Protein AF-A0A7K0PXN7-F1 (afdb_monomer)

Secondary structure (DSSP, 8-stat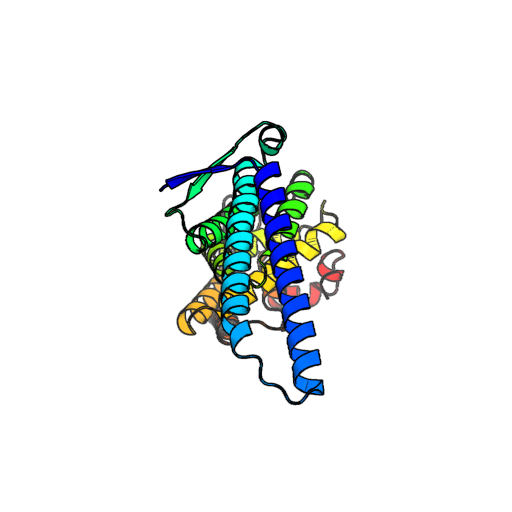e):
-EEEEE-HHHHHHHHHHHHHHHHHHHHHHHHHHHHHHHHT---GGGHHHHHHHHHHHHHHHHHHHHHHHHHHHHTTSTTGGGSS-EEEEESSSSHHHHHHHHHHHHHHHHTT--SSGGGHHHHHHHHHHHHHHTT-HHHHHHHHHHHHHHHHHHHHHHHH-TTT--HHHHHHHHHHHHHHHHHHHHHS-HHHHHHHHHHHHHHHH-TT---SSS--THHHHHHHHHHT-SSS--HHHHHHHHHHHHHHHHHT-SPTTHHHHHHHGGGSTTTTT--

Foldseek 3Di:
DDKDKDLLVVLLVLLVVLLVVLVVLVVVLVVVVVVCVVVVHDDPVCVVSVVVSVVSNLSSQLSVLVSLLQCLVCVVPVCPNVPHIGIDDFPDSDSLRSLLSSLLSLLVLLLVQQLALVCQVVLQSSLVVLVVCLLPQSSLLSNCVNCALLNLLVSLLSLLDPPHDDLVRSVSSLVSSLSSQQNNLVPDDLVVLLQSLLVNLLNLLAADPPVVRPDGNLSSLVSNVLSLPPDRHDPSNNNSVVVNPVVCVVVVSGDVCSVVSNVCCCPDPSSVVRD

pLDDT: mean 82.16, std 16.64, range [32.72, 98.12]

Structure (mmCIF, N/CA/C/O backbone):
data_AF-A0A7K0PXN7-F1
#
_entry.id   AF-A0A7K0PXN7-F1
#
loop_
_atom_site.group_PDB
_atom_site.id
_atom_site.type_symbol
_atom_site.label_atom_id
_atom_site.label_alt_id
_atom_site.label_comp_id
_atom_site.label_asym_id
_atom_site.label_entity_id
_atom_site.label_seq_id
_atom_site.pdbx_PDB_ins_code
_atom_site.Cartn_x
_atom_site.Cartn_y
_atom_site.Cartn_z
_atom_site.occupancy
_atom_site.B_iso_or_equiv
_atom_site.auth_seq_id
_atom_site.auth_comp_id
_atom_site.auth_asym_id
_atom_site.auth_atom_id
_atom_site.pdbx_PDB_model_num
ATOM 1 N N . MET A 1 1 ? -17.044 10.146 -8.072 1.00 85.69 1 MET A N 1
ATOM 2 C CA . MET A 1 1 ? -16.136 11.135 -7.470 1.00 85.69 1 MET A CA 1
ATOM 3 C C . MET A 1 1 ? -16.872 11.894 -6.390 1.00 85.69 1 MET A C 1
ATOM 5 O O . MET A 1 1 ? -17.902 12.508 -6.666 1.00 85.69 1 MET A O 1
ATOM 9 N N . THR A 1 2 ? -16.352 11.798 -5.175 1.00 90.06 2 THR A N 1
ATOM 10 C CA . THR A 1 2 ? -16.809 12.471 -3.964 1.00 90.06 2 THR A CA 1
ATOM 11 C C . THR A 1 2 ? -15.642 13.283 -3.427 1.00 90.06 2 THR A C 1
ATOM 13 O O . THR A 1 2 ? -14.571 12.733 -3.182 1.00 90.06 2 THR A O 1
ATOM 16 N N . LEU A 1 3 ? -15.860 14.584 -3.242 1.00 91.44 3 LEU A N 1
ATOM 17 C CA . LEU A 1 3 ? -14.886 15.467 -2.614 1.00 91.44 3 LEU A CA 1
ATOM 18 C C . LEU A 1 3 ? -14.945 15.284 -1.095 1.00 91.44 3 LEU A C 1
ATOM 20 O O . LEU A 1 3 ? -15.993 15.508 -0.481 1.00 91.44 3 LEU A O 1
ATOM 24 N N . VAL A 1 4 ? -13.824 14.903 -0.495 1.00 89.12 4 VAL A N 1
ATOM 25 C CA . VAL A 1 4 ? -13.666 14.752 0.954 1.00 89.12 4 VAL A CA 1
ATOM 26 C C . VAL A 1 4 ? -12.840 15.918 1.478 1.00 89.12 4 VAL A C 1
ATOM 28 O O . VAL A 1 4 ? -11.865 16.325 0.853 1.00 89.12 4 VAL A O 1
ATOM 31 N N . SER A 1 5 ? -13.235 16.464 2.628 1.00 91.06 5 SER A N 1
ATOM 32 C CA . SER A 1 5 ? -12.499 17.512 3.334 1.00 91.06 5 SER A CA 1
ATOM 33 C C . SER A 1 5 ? -12.121 17.021 4.726 1.00 91.06 5 SER A C 1
ATOM 35 O O . SER A 1 5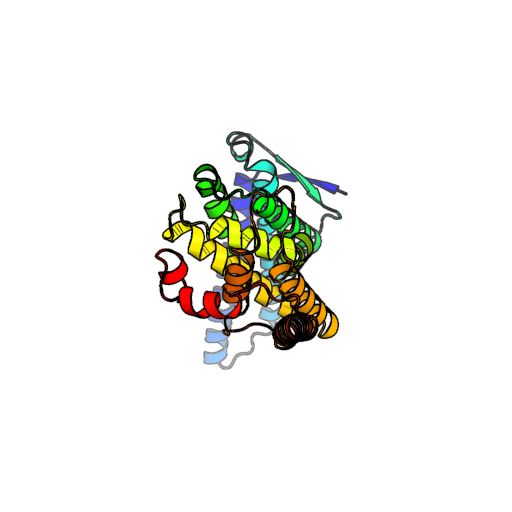 ? -12.984 16.534 5.462 1.00 91.06 5 SER A O 1
ATOM 37 N N . ILE A 1 6 ? -10.840 17.120 5.079 1.00 90.00 6 ILE A N 1
ATOM 38 C CA . ILE A 1 6 ? -10.300 16.574 6.324 1.00 90.00 6 ILE A CA 1
ATOM 39 C C . ILE A 1 6 ? -9.316 17.540 6.981 1.00 90.00 6 ILE A C 1
ATOM 41 O O . ILE A 1 6 ? -8.426 18.085 6.338 1.00 90.00 6 ILE A O 1
ATOM 45 N N . ASP A 1 7 ? -9.460 17.727 8.290 1.00 90.44 7 ASP A N 1
ATOM 46 C CA . ASP A 1 7 ? -8.423 18.322 9.136 1.00 90.44 7 ASP A CA 1
ATOM 47 C C . ASP A 1 7 ? -7.485 17.190 9.577 1.00 90.44 7 ASP A C 1
ATOM 49 O O . ASP A 1 7 ? -7.864 16.344 10.392 1.00 90.44 7 ASP A O 1
ATOM 53 N N . VAL A 1 8 ? -6.293 17.128 8.975 1.00 88.88 8 VAL A N 1
ATOM 54 C CA . VAL A 1 8 ? -5.337 16.024 9.164 1.00 88.88 8 VAL A CA 1
ATOM 55 C C . VAL A 1 8 ? -4.931 15.856 10.638 1.00 88.88 8 VAL A C 1
ATOM 57 O O . VAL A 1 8 ? -5.055 14.736 11.148 1.00 88.88 8 VAL A O 1
ATOM 60 N N . PRO A 1 9 ? -4.509 16.910 11.372 1.00 88.25 9 PRO A N 1
ATOM 61 C CA . PRO A 1 9 ? -4.235 16.804 12.805 1.00 88.25 9 PRO A CA 1
ATOM 62 C C . PRO A 1 9 ? -5.420 16.287 13.631 1.00 88.25 9 PRO A C 1
ATOM 64 O O . PRO A 1 9 ? -5.244 15.383 14.456 1.00 88.25 9 PRO A O 1
ATOM 67 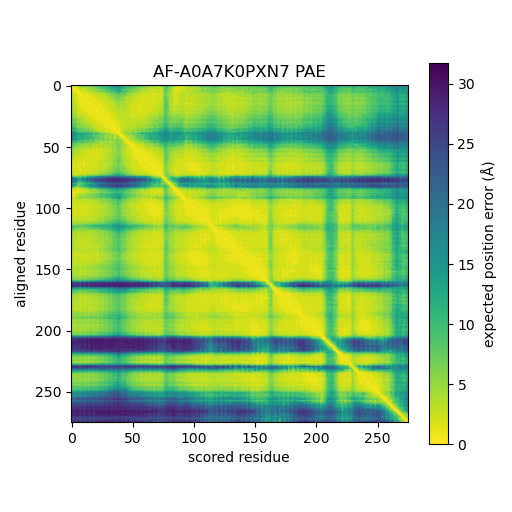N N . ALA A 1 10 ? -6.625 16.823 13.414 1.00 89.25 10 ALA A N 1
ATOM 68 C CA . ALA A 1 10 ? -7.807 16.418 14.174 1.00 89.25 10 ALA A CA 1
ATOM 69 C C . ALA A 1 10 ? -8.214 14.967 13.873 1.00 89.25 10 ALA A C 1
ATOM 71 O O . ALA A 1 10 ? -8.504 14.198 14.794 1.00 89.25 10 ALA A O 1
ATOM 72 N N . ALA A 1 11 ? -8.190 14.572 12.600 1.00 91.19 11 ALA A N 1
ATOM 73 C CA . ALA A 1 11 ? -8.503 13.218 12.162 1.00 91.19 11 ALA A CA 1
ATOM 74 C C . ALA A 1 11 ? -7.496 12.193 12.693 1.00 91.19 11 ALA A C 1
ATOM 76 O O . ALA A 1 11 ? -7.898 11.147 13.204 1.00 91.19 11 ALA A O 1
ATOM 77 N N . ARG A 1 12 ? -6.197 12.512 12.663 1.00 90.12 12 ARG A N 1
ATOM 78 C CA . ARG A 1 12 ? -5.156 11.664 13.256 1.00 90.12 12 ARG A CA 1
ATOM 79 C C . ARG A 1 12 ? -5.388 11.479 14.757 1.00 90.12 12 ARG A C 1
ATOM 81 O O . ARG A 1 12 ? -5.364 10.351 15.242 1.00 90.12 12 ARG A O 1
ATOM 88 N N . GLY A 1 13 ? -5.682 12.562 15.481 1.00 90.00 13 GLY A N 1
ATOM 89 C CA . GLY A 1 13 ? -6.001 12.499 16.911 1.00 90.00 13 GLY A CA 1
ATOM 90 C C . GLY A 1 13 ? -7.234 11.642 17.214 1.00 90.00 13 GLY A C 1
ATOM 91 O O . GLY A 1 13 ? -7.225 10.850 18.158 1.00 90.00 13 GLY A O 1
ATOM 92 N N . ALA A 1 14 ? -8.279 11.753 16.394 1.00 93.12 14 ALA A N 1
ATOM 93 C CA . ALA A 1 14 ? -9.480 10.935 16.525 1.00 93.12 14 ALA A CA 1
ATOM 94 C C . ALA A 1 14 ? -9.210 9.449 16.232 1.00 93.12 14 ALA A C 1
ATOM 96 O O . ALA A 1 14 ? -9.669 8.603 16.998 1.00 93.12 14 ALA A O 1
ATOM 97 N N . ALA A 1 15 ? -8.433 9.120 15.194 1.00 92.44 15 ALA A N 1
ATOM 98 C CA . ALA A 1 15 ? -8.063 7.738 14.880 1.00 92.44 15 ALA A CA 1
ATOM 99 C C . ALA A 1 15 ? -7.310 7.083 16.050 1.00 92.44 15 ALA A C 1
ATOM 101 O O . ALA A 1 15 ? -7.698 6.005 16.499 1.00 92.44 15 ALA A O 1
ATOM 102 N N . THR A 1 16 ? -6.314 7.772 16.621 1.00 92.62 16 THR A N 1
ATOM 103 C CA . THR A 1 16 ? -5.594 7.302 17.817 1.00 92.62 16 THR A CA 1
ATOM 104 C C . THR A 1 16 ? -6.539 7.077 18.998 1.00 92.62 16 THR A C 1
ATOM 106 O O . THR A 1 16 ? -6.491 6.027 19.634 1.00 92.62 16 THR A O 1
ATOM 109 N N . ALA A 1 17 ? -7.438 8.025 19.277 1.00 93.94 17 ALA A N 1
ATOM 110 C CA . ALA A 1 17 ? -8.376 7.908 20.392 1.00 93.94 17 ALA A CA 1
ATOM 111 C C . ALA A 1 17 ? -9.344 6.719 20.237 1.00 93.94 17 ALA A C 1
ATOM 113 O O . ALA A 1 17 ? -9.676 6.063 21.227 1.00 93.94 17 ALA A O 1
ATOM 114 N N . ILE A 1 18 ? -9.789 6.430 19.010 1.00 94.31 18 ILE A N 1
ATOM 115 C CA . ILE A 1 18 ? -10.653 5.280 18.714 1.00 94.31 18 ILE A CA 1
ATOM 116 C C . ILE A 1 18 ? -9.882 3.966 18.911 1.00 94.31 18 ILE A C 1
ATOM 118 O O . ILE A 1 18 ? -10.395 3.063 19.576 1.00 94.31 18 ILE A O 1
ATOM 122 N N . THR A 1 19 ? -8.646 3.870 18.415 1.00 93.00 19 THR A N 1
ATOM 123 C CA . THR A 1 19 ? -7.781 2.691 18.604 1.00 93.00 19 THR A CA 1
ATOM 124 C C . THR A 1 19 ? -7.486 2.424 20.082 1.00 93.00 19 THR A C 1
ATOM 126 O O . THR A 1 19 ? -7.589 1.282 20.543 1.00 93.00 19 THR A O 1
ATOM 129 N N . ASP A 1 20 ? -7.186 3.467 20.857 1.00 93.88 20 ASP A N 1
ATOM 130 C CA . ASP A 1 20 ? -6.970 3.362 22.303 1.00 93.88 20 ASP A CA 1
ATOM 131 C C . ASP A 1 20 ? -8.222 2.854 23.028 1.00 93.88 20 ASP A C 1
ATOM 133 O O . ASP A 1 20 ? -8.133 2.024 23.939 1.00 93.88 20 ASP A O 1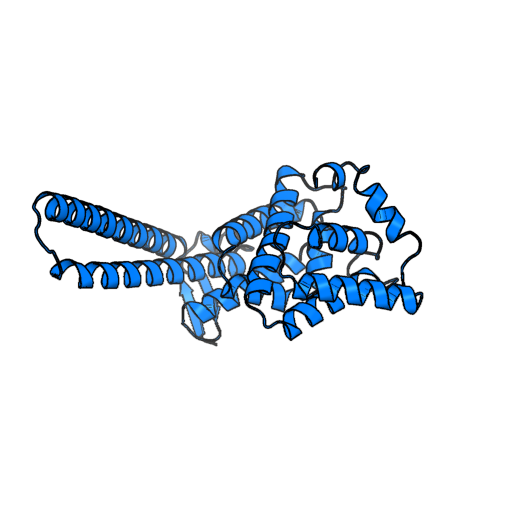
ATOM 137 N N . LEU A 1 21 ? -9.403 3.343 22.636 1.00 93.69 21 LEU A N 1
ATOM 138 C CA . LEU A 1 21 ? -10.671 2.898 23.206 1.00 93.69 21 LEU A CA 1
ATOM 139 C C . LEU A 1 21 ? -10.938 1.422 22.893 1.00 93.69 21 LEU A C 1
ATOM 141 O O . LEU A 1 21 ? -11.285 0.672 23.807 1.00 93.69 21 LEU A O 1
ATOM 145 N N . ALA A 1 22 ? -10.743 1.005 21.639 1.00 93.06 22 ALA A N 1
ATOM 146 C CA . ALA A 1 22 ? -10.906 -0.383 21.213 1.00 93.06 22 ALA A CA 1
ATOM 147 C C . ALA A 1 22 ? -9.975 -1.316 22.006 1.00 93.06 22 ALA A C 1
ATOM 149 O O . ALA A 1 22 ? -10.436 -2.279 22.615 1.00 93.06 22 ALA A O 1
ATOM 150 N N . THR A 1 23 ? -8.693 -0.958 22.113 1.00 92.75 23 THR A N 1
ATOM 151 C CA . THR A 1 23 ? -7.681 -1.729 22.858 1.00 92.75 23 THR A CA 1
ATOM 152 C C . THR A 1 23 ? -8.043 -1.875 24.339 1.00 92.75 23 THR A C 1
ATOM 154 O O . THR A 1 23 ? -7.917 -2.950 24.929 1.00 92.75 23 THR A O 1
ATOM 157 N N . ARG A 1 24 ? -8.537 -0.801 24.971 1.00 92.12 24 ARG A N 1
ATOM 158 C CA . ARG A 1 24 ? -8.991 -0.849 26.372 1.00 92.12 24 ARG A CA 1
ATOM 159 C C . ARG A 1 24 ? -10.220 -1.737 26.548 1.00 92.12 24 ARG A C 1
ATOM 161 O O . ARG A 1 24 ? -10.281 -2.479 27.528 1.00 92.12 24 ARG A O 1
ATOM 168 N N . ALA A 1 25 ? -11.187 -1.654 25.637 1.00 90.25 25 ALA A N 1
ATOM 169 C CA . ALA A 1 25 ? -12.404 -2.459 25.691 1.00 90.25 25 ALA A CA 1
ATOM 170 C C . ALA A 1 25 ? -12.102 -3.960 25.544 1.00 90.25 25 ALA A C 1
ATOM 172 O O . ALA A 1 25 ? -12.676 -4.774 26.272 1.00 90.25 25 ALA A O 1
ATOM 173 N N . GLU A 1 26 ? -11.160 -4.329 24.678 1.00 90.25 26 GLU A N 1
ATOM 174 C CA . GLU A 1 26 ? -10.687 -5.711 24.555 1.00 90.25 26 GLU A CA 1
ATOM 175 C C . GLU A 1 26 ? -9.972 -6.198 25.799 1.00 90.25 26 GLU A C 1
ATOM 177 O O . GLU A 1 26 ? -10.361 -7.217 26.358 1.00 90.25 26 GLU A O 1
ATOM 182 N N . SER A 1 27 ? -8.992 -5.434 26.288 1.00 91.25 27 SER A N 1
ATOM 183 C CA . SER A 1 27 ? -8.239 -5.806 27.485 1.00 91.25 27 SER A CA 1
ATOM 184 C C . SER A 1 27 ? -9.161 -6.044 28.686 1.00 91.25 27 SER A C 1
ATOM 186 O O . SER A 1 27 ? -8.973 -6.994 29.448 1.00 91.25 27 SER A O 1
ATOM 188 N N . GLN A 1 28 ? -10.204 -5.222 28.838 1.00 90.81 28 GLN A N 1
ATOM 189 C CA . GLN A 1 28 ? -11.220 -5.431 29.868 1.00 90.81 28 GLN A CA 1
ATOM 190 C C . GLN A 1 28 ? -12.085 -6.666 29.596 1.00 90.81 28 GLN A C 1
ATOM 192 O O . GLN A 1 28 ? -12.375 -7.416 30.529 1.00 90.81 28 GLN A O 1
ATOM 197 N N . SER A 1 29 ? -12.484 -6.898 28.346 1.00 87.62 29 SER A N 1
ATOM 198 C CA . SER A 1 29 ? -13.275 -8.073 27.961 1.00 87.62 29 SER A CA 1
ATOM 199 C C . SER A 1 29 ? -12.520 -9.377 28.220 1.00 87.62 29 SER A C 1
ATOM 201 O O . SER A 1 29 ? -13.098 -10.321 28.762 1.00 87.62 29 SER A O 1
ATOM 203 N N . ASP A 1 30 ? -11.225 -9.411 27.915 1.00 89.06 30 ASP A N 1
ATOM 204 C CA . ASP A 1 30 ? -10.355 -10.555 28.180 1.00 89.06 30 ASP A CA 1
ATOM 205 C C . ASP A 1 30 ? -10.146 -10.764 29.679 1.00 89.06 30 ASP A C 1
ATOM 207 O O . ASP A 1 30 ? -10.299 -11.882 30.168 1.00 89.06 30 ASP A O 1
ATOM 211 N N . ALA A 1 31 ? -9.937 -9.694 30.452 1.00 90.44 31 ALA A N 1
ATOM 212 C CA . ALA A 1 31 ? -9.841 -9.794 31.907 1.00 90.44 31 ALA A CA 1
ATOM 213 C C . ALA A 1 31 ? -11.121 -10.370 32.548 1.00 90.44 31 ALA A C 1
ATOM 215 O O . ALA A 1 31 ? -11.040 -11.171 33.486 1.00 90.44 31 ALA A O 1
ATOM 216 N N . VAL A 1 32 ? -12.305 -9.991 32.046 1.00 89.19 32 VAL A N 1
ATOM 217 C CA . VAL A 1 32 ? -13.585 -10.558 32.503 1.00 89.19 32 VAL A CA 1
ATOM 218 C C . VAL A 1 32 ? -13.699 -12.027 32.100 1.00 89.19 32 VAL A C 1
ATOM 220 O O . VAL A 1 32 ? -14.080 -12.847 32.936 1.00 89.19 32 VAL A O 1
ATOM 223 N N . ARG A 1 33 ? -13.342 -12.382 30.861 1.00 87.00 33 ARG A N 1
ATOM 224 C CA . ARG A 1 33 ? -13.343 -13.774 30.384 1.00 87.00 33 ARG A CA 1
ATOM 225 C C . ARG A 1 33 ? -12.423 -14.655 31.233 1.00 87.00 33 ARG A C 1
ATOM 227 O O . ARG A 1 33 ? -12.832 -15.738 31.648 1.00 87.00 33 ARG A O 1
ATOM 234 N N . ASP A 1 34 ? -11.232 -14.170 31.560 1.00 89.31 34 ASP A N 1
ATOM 235 C CA . ASP A 1 34 ? -10.264 -14.879 32.398 1.00 89.31 34 ASP A CA 1
ATOM 236 C C . ASP A 1 34 ? -10.748 -15.051 33.839 1.00 89.31 34 ASP A C 1
ATOM 238 O O . ASP A 1 34 ? -10.469 -16.071 34.478 1.00 89.31 34 ASP A O 1
ATOM 242 N N . ALA A 1 35 ? -11.440 -14.050 34.389 1.00 90.56 35 ALA A N 1
ATOM 243 C CA . ALA A 1 35 ? -12.025 -14.131 35.723 1.00 90.56 35 ALA A CA 1
ATOM 244 C C . ALA A 1 35 ? -13.205 -15.116 35.764 1.00 90.56 35 ALA A C 1
ATOM 246 O O . ALA A 1 35 ? -13.264 -15.950 36.666 1.00 90.56 35 ALA A O 1
ATOM 247 N N . ALA A 1 36 ? -14.091 -15.062 34.767 1.00 87.31 36 ALA A N 1
ATOM 248 C CA . ALA A 1 36 ? -15.230 -15.964 34.622 1.00 87.31 36 ALA A CA 1
ATOM 249 C C . ALA A 1 36 ? -14.787 -17.422 34.413 1.00 87.31 36 ALA A C 1
ATOM 251 O O . ALA A 1 36 ? -15.288 -18.313 35.091 1.00 87.31 36 ALA A O 1
ATOM 252 N N . SER A 1 37 ? -13.771 -17.657 33.576 1.00 88.25 37 SER A N 1
ATOM 253 C CA . SER A 1 37 ? -13.162 -18.981 33.375 1.00 88.25 37 SER A CA 1
ATOM 254 C C . SER A 1 37 ? -12.623 -19.574 34.684 1.00 88.25 37 SER A C 1
ATOM 256 O O . SER A 1 37 ? -12.884 -20.730 35.009 1.00 88.25 37 SER A O 1
ATOM 258 N N . ARG A 1 38 ? -11.945 -18.759 35.505 1.00 91.12 38 ARG A N 1
ATOM 259 C CA . ARG A 1 38 ? -11.475 -19.173 36.841 1.00 91.12 38 ARG A CA 1
ATOM 260 C C . ARG A 1 38 ? -12.607 -19.481 37.823 1.00 91.12 38 ARG A C 1
ATOM 262 O O . ARG A 1 38 ? -12.382 -20.228 38.772 1.00 91.12 38 ARG A O 1
ATOM 269 N N . ALA A 1 39 ? -13.780 -18.891 37.618 1.00 90.62 39 ALA A N 1
ATOM 270 C CA . ALA A 1 39 ? -14.971 -19.104 38.431 1.00 90.62 39 ALA A CA 1
ATOM 271 C C . ALA A 1 39 ? -15.908 -20.198 37.878 1.00 90.62 39 ALA A C 1
ATOM 273 O O . ALA A 1 39 ? -16.916 -20.484 38.516 1.00 90.62 39 ALA A O 1
ATOM 274 N N . ASP A 1 40 ? -15.579 -20.813 36.733 1.00 88.12 40 ASP A N 1
ATOM 275 C CA . ASP A 1 40 ? -16.448 -21.742 35.989 1.00 88.12 40 ASP A CA 1
ATOM 276 C C . ASP A 1 40 ? -17.812 -21.119 35.608 1.00 88.12 40 ASP A C 1
ATOM 278 O O . ASP A 1 40 ? -18.855 -21.774 35.577 1.00 88.12 40 ASP A O 1
ATOM 282 N N . GLU A 1 41 ? -17.810 -19.812 35.323 1.00 84.50 41 GLU A N 1
ATOM 283 C CA . GLU A 1 41 ? -18.979 -19.049 34.885 1.00 84.50 41 GLU A CA 1
ATOM 284 C C . GLU A 1 41 ? -18.912 -18.732 33.384 1.00 84.50 41 GLU A C 1
ATOM 286 O O . GLU A 1 41 ? -17.862 -18.411 32.825 1.00 84.50 41 GLU A O 1
ATOM 291 N N . SER A 1 42 ? -20.064 -18.769 32.712 1.00 80.62 42 SER A N 1
ATOM 292 C CA . SER A 1 42 ? -20.183 -18.353 31.312 1.00 80.62 42 SER A CA 1
ATOM 293 C C . SER A 1 42 ? -20.585 -16.879 31.213 1.00 80.62 42 SER A C 1
ATOM 295 O O . SER A 1 42 ? -21.518 -16.440 31.884 1.00 80.62 42 SER A O 1
ATOM 297 N N . VAL A 1 43 ? -19.930 -16.124 30.324 1.00 81.75 43 VAL A N 1
ATOM 298 C CA . VAL A 1 43 ? -20.175 -14.687 30.076 1.00 81.75 43 VAL A CA 1
ATOM 299 C C . VAL A 1 43 ? -20.630 -14.406 28.630 1.00 81.75 43 VAL A C 1
ATOM 301 O O . VAL A 1 43 ? -19.974 -13.663 27.899 1.00 81.75 43 VAL A O 1
ATOM 304 N N . PRO A 1 44 ? -21.781 -14.951 28.181 1.00 77.25 44 PRO A N 1
ATOM 305 C CA . PRO A 1 44 ? -22.282 -14.743 26.815 1.00 77.25 44 PRO A CA 1
ATOM 306 C C . PRO A 1 44 ? -22.650 -13.276 26.525 1.00 77.25 44 PRO A C 1
ATOM 308 O O . PRO A 1 44 ? -22.692 -12.854 25.375 1.00 77.25 44 PRO A O 1
ATOM 311 N N . GLN A 1 45 ? -22.874 -12.473 27.569 1.00 79.44 45 GLN A N 1
ATOM 312 C CA . GLN A 1 45 ? -23.174 -11.040 27.471 1.00 79.44 45 GLN A CA 1
ATOM 313 C C . GLN A 1 45 ? -21.992 -10.204 26.939 1.00 79.44 45 GLN A C 1
ATOM 315 O O . GLN A 1 45 ? -22.189 -9.036 26.619 1.00 79.44 45 GLN A O 1
ATOM 320 N N . LEU A 1 46 ? -20.778 -10.768 26.830 1.00 80.31 46 LEU A N 1
ATOM 321 C CA . LEU A 1 46 ? -19.619 -10.083 26.239 1.00 80.31 46 LEU A CA 1
ATOM 322 C C . LEU A 1 46 ? -19.602 -10.122 24.705 1.00 80.31 46 LEU A C 1
ATOM 324 O O . LEU A 1 46 ? -18.890 -9.330 24.097 1.00 80.31 46 LEU A O 1
ATOM 328 N N . SER A 1 47 ? -20.388 -10.991 24.057 1.00 80.88 47 SER A N 1
ATOM 329 C CA . SER A 1 47 ? -20.419 -11.092 22.588 1.00 80.88 47 SER A CA 1
ATOM 330 C C . SER A 1 47 ? -20.666 -9.754 21.864 1.00 80.88 47 SER A C 1
ATOM 332 O O . SER A 1 47 ? -19.938 -9.469 20.914 1.00 80.88 47 SER A O 1
ATOM 334 N N . PRO A 1 48 ? -21.602 -8.888 22.305 1.00 85.94 48 PRO A N 1
ATOM 335 C CA . PRO A 1 48 ? -21.808 -7.572 21.695 1.00 85.94 48 PRO A CA 1
ATOM 336 C C . PRO A 1 48 ? -20.607 -6.622 21.813 1.00 85.94 48 PRO A C 1
ATOM 338 O O . PRO A 1 48 ? -20.457 -5.733 20.979 1.00 85.94 48 PRO A O 1
ATOM 341 N N . VAL A 1 49 ? -19.745 -6.798 22.822 1.00 83.94 49 VAL A N 1
ATOM 342 C CA . VAL A 1 49 ? -18.558 -5.949 23.013 1.00 83.94 49 VAL A CA 1
ATOM 343 C C . VAL A 1 49 ? -17.543 -6.186 21.898 1.00 83.94 49 VAL A C 1
ATOM 345 O O . VAL A 1 49 ? -16.982 -5.222 21.389 1.00 83.94 49 VAL A O 1
ATOM 348 N N . PHE A 1 50 ? -17.368 -7.433 21.448 1.00 80.25 50 PHE A N 1
ATOM 349 C CA . PHE A 1 50 ? -16.476 -7.740 20.322 1.00 80.25 50 PHE A CA 1
ATOM 350 C C . PHE A 1 50 ? -16.965 -7.121 19.011 1.00 80.25 50 PHE A C 1
ATOM 352 O O . PHE A 1 50 ? -16.156 -6.588 18.260 1.00 80.25 50 PHE A O 1
ATOM 359 N N . GLY A 1 51 ? -18.283 -7.123 18.770 1.00 86.00 51 GLY A N 1
ATOM 360 C CA . GLY A 1 51 ? -18.865 -6.430 17.617 1.00 86.00 51 GLY A CA 1
ATOM 361 C C . GLY A 1 51 ? -18.578 -4.929 17.656 1.00 86.00 51 GLY A C 1
ATOM 362 O O . GLY A 1 51 ? -18.053 -4.373 16.700 1.00 86.00 51 GLY A O 1
ATOM 363 N N . PHE A 1 52 ? -18.809 -4.289 18.805 1.00 88.12 52 PHE A N 1
ATOM 364 C CA . PHE A 1 52 ? -18.518 -2.864 18.973 1.00 88.12 52 PHE A CA 1
ATOM 365 C C . PHE A 1 52 ? -17.027 -2.525 18.804 1.00 88.12 52 PHE A C 1
ATOM 367 O O . PHE A 1 52 ? -16.688 -1.515 18.194 1.00 88.12 52 PHE A O 1
ATOM 374 N N . VAL A 1 53 ? -16.125 -3.356 19.329 1.00 90.94 53 VAL A N 1
ATOM 375 C CA . VAL A 1 53 ? -14.676 -3.189 19.142 1.00 90.94 53 VAL A CA 1
ATOM 376 C C . VAL A 1 53 ? -14.288 -3.308 17.667 1.00 90.94 53 VAL A C 1
ATOM 378 O O . VAL A 1 53 ? -13.491 -2.498 17.193 1.00 90.94 53 VAL A O 1
ATOM 381 N N . SER A 1 54 ? -14.859 -4.277 16.947 1.00 89.38 54 SER A N 1
ATOM 382 C CA . SER A 1 54 ? -14.650 -4.439 15.504 1.00 89.38 54 SER A CA 1
ATOM 383 C C . SER A 1 54 ? -15.070 -3.176 14.747 1.00 89.38 54 SER A C 1
ATOM 385 O O . SER A 1 54 ? -14.271 -2.632 13.988 1.00 89.38 54 SER A O 1
ATOM 387 N N . ASP A 1 55 ? -16.258 -2.639 15.044 1.00 91.50 55 ASP A N 1
ATOM 388 C CA . ASP A 1 55 ? -16.762 -1.402 14.431 1.00 91.50 55 ASP A CA 1
ATOM 389 C C . ASP A 1 55 ? -15.852 -0.194 14.720 1.00 91.50 55 ASP A C 1
ATOM 391 O O . ASP A 1 55 ? -15.666 0.680 13.872 1.00 91.50 55 ASP A O 1
ATOM 395 N N . LEU A 1 56 ? -15.296 -0.098 15.936 1.00 92.62 56 LEU A N 1
ATOM 396 C CA . LEU A 1 56 ? -14.348 0.965 16.279 1.00 92.62 56 LEU A CA 1
ATOM 397 C C . LEU A 1 56 ? -13.055 0.837 15.471 1.00 92.62 56 LEU A C 1
ATOM 399 O O . LEU A 1 56 ? -12.559 1.849 14.975 1.00 92.62 56 LEU A O 1
ATOM 403 N N . ARG A 1 57 ? -12.520 -0.377 15.313 1.00 92.12 57 ARG A N 1
ATOM 404 C CA . ARG A 1 57 ? -11.308 -0.600 14.517 1.00 92.12 57 ARG A CA 1
ATOM 405 C C . ARG A 1 57 ? -11.500 -0.231 13.059 1.00 92.12 57 ARG A C 1
ATOM 407 O O . ARG A 1 57 ? -10.699 0.541 12.545 1.00 92.12 57 ARG A O 1
ATOM 414 N N . GLU A 1 58 ? -12.585 -0.689 12.444 1.00 91.94 58 GLU A N 1
ATOM 415 C CA . GLU A 1 58 ? -12.904 -0.375 11.047 1.00 91.94 58 GLU A CA 1
ATOM 416 C C . GLU A 1 58 ? -12.998 1.146 10.825 1.00 91.94 58 GLU A C 1
ATOM 418 O O . GLU A 1 58 ? -12.494 1.696 9.845 1.00 91.94 58 GLU A O 1
ATOM 423 N N . ARG A 1 59 ? -13.582 1.874 11.785 1.00 91.75 59 ARG A N 1
ATOM 424 C CA . ARG A 1 59 ? -13.662 3.343 11.737 1.00 91.75 59 ARG A CA 1
ATOM 425 C C . ARG A 1 59 ? -12.306 4.017 11.917 1.00 91.75 59 ARG A C 1
ATOM 427 O O . ARG A 1 59 ? -12.032 5.001 11.229 1.00 91.75 59 ARG A O 1
ATOM 434 N N . ALA A 1 60 ? -11.480 3.536 12.846 1.00 93.88 60 ALA A N 1
ATOM 435 C CA . ALA A 1 60 ? -10.135 4.070 13.059 1.00 93.88 60 ALA A CA 1
ATOM 436 C C . ALA A 1 60 ? -9.248 3.851 11.830 1.00 93.88 60 ALA A C 1
ATOM 438 O O . ALA A 1 60 ? -8.506 4.751 11.432 1.00 93.88 60 ALA A O 1
ATOM 439 N N . GLU A 1 61 ? -9.358 2.681 11.213 1.00 93.75 61 GLU A N 1
ATOM 440 C CA . GLU A 1 61 ? -8.664 2.315 9.988 1.00 93.75 61 GLU A CA 1
ATOM 441 C C . GLU A 1 61 ? -9.130 3.169 8.807 1.00 93.75 61 GLU A C 1
ATOM 443 O O . GLU A 1 61 ? -8.312 3.815 8.157 1.00 93.75 61 GLU A O 1
ATOM 448 N N . GLY A 1 62 ? -10.441 3.295 8.589 1.00 93.06 62 GLY A N 1
ATOM 449 C CA . GLY A 1 62 ? -10.978 4.156 7.536 1.00 93.06 62 GLY A CA 1
ATOM 450 C C . GLY A 1 62 ? -10.590 5.626 7.701 1.00 93.06 62 GLY A C 1
ATOM 451 O O . GLY A 1 62 ? -10.335 6.317 6.712 1.00 93.06 62 GLY A O 1
ATOM 452 N N . LEU A 1 63 ? -10.516 6.129 8.935 1.00 94.00 63 LEU A N 1
ATOM 453 C CA . LEU A 1 63 ? -10.036 7.486 9.199 1.00 94.00 63 LEU A CA 1
ATOM 454 C C . LEU A 1 63 ? -8.531 7.615 8.949 1.00 94.00 63 LEU A C 1
ATOM 456 O O . LEU A 1 63 ? -8.076 8.629 8.428 1.00 94.00 63 LEU A O 1
ATOM 460 N N . SER A 1 64 ? -7.775 6.574 9.281 1.00 94.62 64 SER A N 1
ATOM 461 C CA . SER A 1 64 ? -6.340 6.502 9.033 1.00 94.62 64 SER A CA 1
ATOM 462 C C . SER A 1 64 ? -6.007 6.496 7.546 1.00 94.62 64 SER A C 1
ATOM 464 O O . SER A 1 64 ? -5.146 7.263 7.132 1.00 94.62 64 SER A O 1
ATOM 466 N N . ALA A 1 65 ? -6.737 5.719 6.741 1.00 95.12 65 ALA A N 1
ATOM 467 C CA . ALA A 1 65 ? -6.565 5.688 5.291 1.00 95.12 65 ALA A CA 1
ATOM 468 C C . ALA A 1 65 ? -6.833 7.068 4.674 1.00 95.12 65 ALA A C 1
ATOM 470 O O . ALA A 1 65 ? -6.072 7.536 3.836 1.00 95.12 65 ALA A O 1
ATOM 471 N N . ARG A 1 66 ? -7.869 7.777 5.152 1.00 94.94 66 ARG A N 1
ATOM 472 C CA . ARG A 1 66 ? -8.180 9.150 4.711 1.00 94.94 66 ARG A CA 1
ATOM 473 C C . ARG A 1 66 ? -7.096 10.149 5.103 1.00 94.94 66 ARG A C 1
ATOM 475 O O . ARG A 1 66 ? -6.812 11.059 4.334 1.00 94.94 66 ARG A O 1
ATOM 482 N N . VAL A 1 67 ? -6.523 10.005 6.299 1.00 93.25 67 VAL A N 1
ATOM 483 C CA . VAL A 1 67 ? -5.387 10.824 6.741 1.00 93.25 67 VAL A CA 1
ATOM 484 C C . VAL A 1 67 ? -4.196 10.588 5.825 1.00 93.25 67 VAL A C 1
ATOM 486 O O . VAL A 1 67 ? -3.659 11.553 5.297 1.00 93.25 67 VAL A O 1
ATOM 489 N N . ASP A 1 68 ? -3.812 9.336 5.600 1.00 93.75 68 ASP A N 1
ATOM 490 C CA . ASP A 1 68 ? -2.632 9.023 4.797 1.00 93.75 68 ASP A CA 1
ATOM 491 C C . ASP A 1 68 ? -2.828 9.446 3.335 1.00 93.75 68 ASP A C 1
ATOM 493 O O . ASP A 1 68 ? -1.943 10.094 2.782 1.00 93.75 68 ASP A O 1
ATOM 497 N N . LEU A 1 69 ? -4.018 9.230 2.758 1.00 94.12 69 LEU A N 1
ATOM 498 C CA . LEU A 1 69 ? -4.375 9.704 1.416 1.00 94.12 69 LEU A CA 1
ATOM 499 C C . LEU A 1 69 ? -4.296 11.228 1.316 1.00 94.12 69 LEU A C 1
ATOM 501 O O . LEU A 1 69 ? -3.703 11.760 0.382 1.00 94.12 69 LEU A O 1
ATOM 505 N N . ALA A 1 70 ? -4.842 11.946 2.300 1.00 91.56 70 ALA A N 1
ATOM 506 C CA . ALA A 1 70 ? -4.764 13.399 2.327 1.00 91.56 70 ALA A CA 1
ATOM 507 C C . ALA A 1 70 ? -3.316 13.895 2.348 1.00 91.56 70 ALA A C 1
ATOM 509 O O . ALA A 1 70 ? -3.015 14.890 1.690 1.00 91.56 70 ALA A O 1
ATOM 510 N N . ILE A 1 71 ? -2.429 13.207 3.074 1.00 90.38 71 ILE A N 1
ATOM 511 C CA . ILE A 1 71 ? -1.019 13.585 3.138 1.00 90.38 71 ILE A CA 1
ATOM 512 C C . ILE A 1 71 ? -0.287 13.218 1.843 1.00 90.38 71 ILE A C 1
ATOM 514 O O . ILE A 1 71 ? 0.518 14.021 1.402 1.00 90.38 71 ILE A O 1
ATOM 518 N N . VAL A 1 72 ? -0.567 12.082 1.193 1.00 91.12 72 VAL A N 1
ATOM 519 C CA . VAL A 1 72 ? 0.033 11.780 -0.127 1.00 91.12 72 VAL A CA 1
ATOM 520 C C . VAL A 1 72 ? -0.387 12.826 -1.162 1.00 91.12 72 VAL A C 1
ATOM 522 O O . VAL A 1 72 ? 0.454 13.391 -1.851 1.00 91.12 72 VAL A O 1
ATOM 525 N N . VAL A 1 73 ? -1.680 13.155 -1.221 1.00 90.19 73 VAL A N 1
ATOM 526 C CA . VAL A 1 73 ? -2.225 14.088 -2.222 1.00 90.19 73 VAL A CA 1
ATOM 527 C C . VAL A 1 73 ? -1.779 15.535 -1.987 1.00 90.19 73 VAL A C 1
ATOM 529 O O . VAL A 1 73 ? -1.571 16.272 -2.945 1.00 90.19 73 VAL A O 1
ATOM 532 N N . ASN A 1 74 ? -1.652 15.969 -0.727 1.00 85.25 74 ASN A N 1
ATOM 533 C CA . ASN A 1 74 ? -1.389 17.374 -0.376 1.00 85.25 74 ASN A CA 1
ATOM 534 C C . ASN A 1 74 ? 0.012 17.608 0.225 1.00 85.25 74 ASN A C 1
ATOM 536 O O . ASN A 1 74 ? 0.321 18.725 0.638 1.00 85.25 74 ASN A O 1
ATO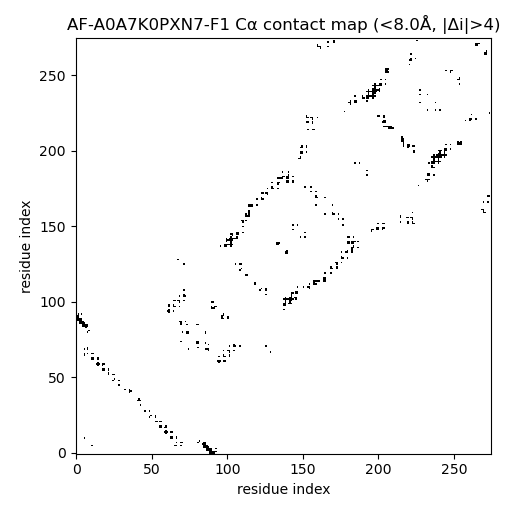M 540 N N . GLY A 1 75 ? 0.851 16.574 0.322 1.00 72.50 75 GLY A N 1
ATOM 541 C CA . GLY A 1 75 ? 2.141 16.614 1.021 1.00 72.50 75 GLY A CA 1
ATOM 542 C C . GLY A 1 75 ? 3.220 17.453 0.351 1.00 72.50 75 GLY A C 1
ATOM 543 O O . GLY A 1 75 ? 4.113 17.929 1.042 1.00 72.50 75 GLY A O 1
ATOM 544 N N . GLY A 1 76 ? 3.097 17.715 -0.952 1.00 61.59 76 GLY A N 1
ATOM 545 C CA . GLY A 1 76 ? 4.000 18.615 -1.678 1.00 61.59 76 GLY A CA 1
ATOM 546 C C . GLY A 1 76 ? 3.891 20.090 -1.268 1.00 61.59 76 GLY A C 1
ATOM 547 O O . GLY A 1 76 ? 4.783 20.875 -1.579 1.00 61.59 76 GLY A O 1
ATOM 548 N N . ASP A 1 77 ? 2.834 20.473 -0.542 1.00 56.00 77 ASP A N 1
ATOM 549 C CA . ASP A 1 77 ? 2.635 21.827 -0.032 1.00 56.00 77 ASP A CA 1
ATOM 550 C C . ASP A 1 77 ? 2.870 21.852 1.490 1.00 56.00 77 ASP A C 1
ATOM 552 O O . ASP A 1 77 ? 1.932 21.701 2.278 1.00 56.00 77 ASP A O 1
ATOM 556 N N . GLU A 1 78 ? 4.114 22.101 1.926 1.00 47.38 78 GLU A N 1
ATOM 557 C CA . GLU A 1 78 ? 4.553 22.111 3.345 1.00 47.38 78 GLU A CA 1
ATOM 558 C C . GLU A 1 78 ? 3.654 22.944 4.300 1.00 47.38 78 GLU A C 1
ATOM 560 O O . GLU A 1 78 ? 3.651 22.748 5.519 1.00 47.38 78 GLU A O 1
ATOM 565 N N . GLY A 1 79 ? 2.845 23.870 3.772 1.00 45.66 79 GLY A N 1
ATOM 566 C CA . GLY A 1 79 ? 1.893 24.680 4.539 1.00 45.66 79 GLY A CA 1
ATOM 567 C C . GLY A 1 79 ? 0.462 24.132 4.638 1.00 45.66 79 GLY A C 1
ATOM 568 O O . GLY A 1 79 ? -0.241 24.482 5.590 1.00 45.66 79 GLY A O 1
ATOM 569 N N . ALA A 1 80 ? 0.009 23.292 3.701 1.00 55.59 80 ALA A N 1
ATOM 570 C CA . ALA A 1 80 ? -1.396 22.873 3.602 1.00 55.59 80 ALA A CA 1
ATOM 571 C C . ALA A 1 80 ? -1.792 21.912 4.731 1.00 55.59 80 ALA A C 1
ATOM 573 O O . ALA A 1 80 ? -2.843 22.064 5.351 1.00 55.59 80 ALA A O 1
ATOM 574 N N . LEU A 1 81 ? -0.895 20.989 5.083 1.00 65.94 81 LEU A N 1
ATOM 575 C CA . LEU A 1 81 ? -1.102 20.010 6.158 1.00 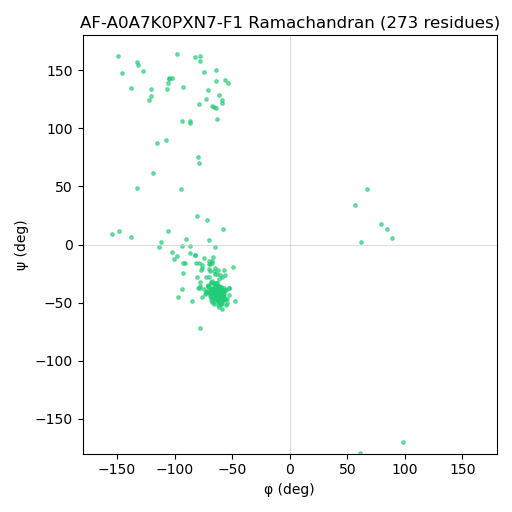65.94 81 LEU A CA 1
ATOM 576 C C . LEU A 1 81 ? -1.088 20.629 7.564 1.00 65.94 81 LEU A C 1
ATOM 578 O O . LEU A 1 81 ? -1.549 20.014 8.527 1.00 65.94 81 LEU A O 1
ATOM 582 N N . SER A 1 82 ? -0.564 21.851 7.674 1.00 58.66 82 SER A N 1
ATOM 583 C CA . SER A 1 82 ? -0.414 22.605 8.921 1.00 58.66 82 SER A CA 1
ATOM 584 C C . SER A 1 82 ? -1.490 23.690 9.093 1.00 58.66 82 SER A C 1
ATOM 586 O O . SER A 1 82 ? -1.548 24.338 10.140 1.00 58.66 82 SER A O 1
ATOM 588 N N . GLY A 1 83 ? -2.326 23.919 8.069 1.00 60.47 83 GLY A N 1
ATOM 589 C CA . GLY A 1 83 ? -3.091 25.153 7.872 1.00 60.47 83 GLY A CA 1
ATOM 590 C C . GLY A 1 83 ? -4.570 24.959 7.535 1.00 60.47 83 GLY A C 1
ATOM 591 O O . GLY A 1 83 ? -5.071 25.611 6.623 1.00 60.47 83 GLY A O 1
ATOM 592 N N . GLY A 1 84 ? -5.286 24.117 8.286 1.00 72.44 84 GLY A N 1
ATOM 593 C CA . GLY A 1 84 ? -6.731 23.910 8.127 1.00 72.44 84 GLY A CA 1
ATOM 594 C C . GLY A 1 84 ? -7.091 22.667 7.305 1.00 72.44 84 GLY A C 1
ATOM 595 O O . GLY A 1 84 ? -6.234 21.819 7.066 1.00 72.44 84 GLY A O 1
ATOM 596 N N . PRO A 1 85 ? -8.371 22.497 6.932 1.00 84.69 85 PRO A N 1
ATOM 597 C CA . PRO A 1 85 ? -8.811 21.298 6.241 1.00 84.69 85 PRO A CA 1
ATOM 598 C C . PRO A 1 85 ? -8.272 21.249 4.807 1.00 84.69 85 PRO A C 1
ATOM 600 O O . PRO A 1 85 ? -8.400 22.216 4.057 1.00 84.69 85 PRO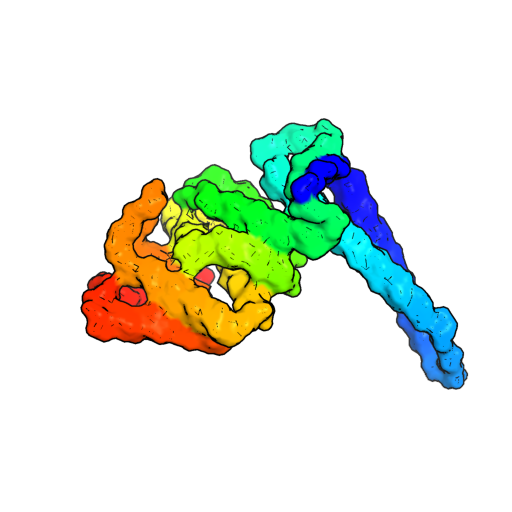 A O 1
ATOM 603 N N . VAL A 1 86 ? -7.738 20.095 4.421 1.00 88.50 86 VAL A N 1
ATOM 604 C CA . VAL A 1 86 ? -7.332 19.776 3.047 1.00 88.50 86 VAL A CA 1
ATOM 605 C C . VAL A 1 86 ? -8.419 18.969 2.351 1.00 88.50 86 VAL A C 1
ATOM 607 O O . VAL A 1 86 ? -9.325 18.435 3.001 1.00 88.50 86 VAL A O 1
ATOM 610 N N . THR A 1 87 ? -8.353 18.888 1.025 1.00 89.31 87 THR A N 1
ATOM 611 C CA . THR A 1 87 ? -9.338 18.158 0.225 1.00 89.31 87 THR A CA 1
ATOM 612 C C . THR A 1 87 ? -8.687 17.155 -0.707 1.00 89.31 87 THR A C 1
ATOM 614 O O . THR A 1 87 ? -7.587 17.386 -1.198 1.00 89.31 87 THR A O 1
ATOM 617 N N . PHE A 1 88 ? -9.392 16.064 -0.974 1.00 88.31 88 PHE A N 1
ATOM 618 C CA . PHE A 1 88 ? -9.025 15.064 -1.973 1.00 88.31 88 PHE A CA 1
ATOM 619 C C . PHE A 1 88 ? -10.296 14.431 -2.550 1.00 88.31 88 PHE A C 1
ATOM 621 O O . PHE A 1 88 ? -11.381 14.544 -1.966 1.00 88.31 88 PHE A O 1
ATOM 628 N N . GLU A 1 89 ? -10.177 13.786 -3.706 1.00 89.75 89 GLU A N 1
ATOM 629 C CA . GLU A 1 89 ? -11.287 13.091 -4.354 1.00 89.75 89 GLU A CA 1
ATOM 630 C C . GLU A 1 89 ? -11.148 11.582 -4.181 1.00 89.75 89 GLU A C 1
ATOM 632 O O . GLU A 1 89 ? -10.049 11.044 -4.212 1.00 89.75 89 GLU A O 1
ATOM 637 N N . VAL A 1 90 ? -12.280 10.907 -3.996 1.00 91.19 90 VAL A N 1
ATOM 638 C CA . VAL A 1 90 ? -12.373 9.442 -4.034 1.00 91.19 90 VAL A CA 1
ATOM 639 C C . VAL A 1 90 ? -13.541 9.014 -4.918 1.00 91.19 90 VAL A C 1
ATOM 641 O O . VAL A 1 90 ? -14.521 9.761 -5.041 1.00 91.19 90 VAL A O 1
ATOM 644 N N . PRO A 1 91 ? -13.527 7.808 -5.511 1.00 86.81 91 PRO A N 1
ATOM 645 C CA . PRO A 1 91 ? -14.636 7.326 -6.331 1.00 86.81 91 PRO A CA 1
ATOM 646 C C . PRO A 1 91 ? -15.977 7.329 -5.584 1.00 86.81 91 PRO A C 1
ATOM 648 O O . PRO A 1 91 ? -16.971 7.843 -6.112 1.00 86.81 91 PRO A O 1
ATOM 651 N N . THR A 1 92 ? -15.968 6.808 -4.351 1.00 90.06 92 THR A N 1
ATOM 652 C CA . THR A 1 92 ? -17.089 6.745 -3.399 1.00 90.06 92 THR A CA 1
ATOM 653 C C . THR A 1 92 ? -16.548 6.906 -1.974 1.00 90.06 92 THR A C 1
ATOM 655 O O . THR A 1 92 ? -15.449 6.450 -1.686 1.00 90.06 92 THR A O 1
ATOM 658 N N . ASP A 1 93 ? -17.311 7.516 -1.062 1.00 88.44 93 ASP A N 1
ATOM 659 C CA . ASP A 1 93 ? -16.895 7.687 0.340 1.00 88.44 93 ASP A CA 1
ATOM 660 C C . ASP A 1 93 ? -17.117 6.400 1.158 1.00 88.44 93 ASP A C 1
ATOM 662 O O . ASP A 1 93 ? -18.069 6.268 1.927 1.00 88.44 93 ASP A O 1
ATOM 666 N N . THR A 1 94 ? -16.241 5.419 0.942 1.00 91.88 94 THR A N 1
ATOM 667 C CA . THR A 1 94 ? -16.164 4.147 1.685 1.00 91.88 94 THR A CA 1
ATOM 668 C C . THR A 1 94 ? -14.716 3.882 2.080 1.00 91.88 94 THR A C 1
ATOM 670 O O . THR A 1 94 ? -13.809 4.433 1.461 1.00 91.88 94 THR A O 1
ATOM 673 N N . THR A 1 95 ? -14.478 3.076 3.117 1.00 92.69 95 THR A N 1
ATOM 674 C CA . THR A 1 95 ? -13.108 2.730 3.538 1.00 92.69 95 THR A CA 1
ATOM 675 C C . THR A 1 95 ? -12.334 2.044 2.414 1.00 92.69 95 THR A C 1
ATOM 677 O O . THR A 1 95 ? -11.233 2.485 2.107 1.00 92.69 95 THR A O 1
ATOM 680 N N . ASP A 1 96 ? -12.935 1.067 1.736 1.00 93.19 96 ASP A N 1
ATOM 681 C CA . ASP A 1 96 ? -12.271 0.329 0.655 1.00 93.19 96 ASP A CA 1
ATOM 682 C C . ASP A 1 96 ? -11.911 1.234 -0.527 1.00 93.19 96 ASP A C 1
ATOM 684 O O . ASP A 1 96 ? -10.785 1.205 -1.009 1.00 93.19 96 ASP A O 1
ATOM 688 N N . ALA A 1 97 ? -12.821 2.117 -0.953 1.00 93.75 97 ALA A N 1
ATOM 689 C CA . ALA A 1 97 ? -12.521 3.057 -2.035 1.00 93.75 97 ALA A CA 1
ATOM 690 C C . ALA A 1 97 ? -11.410 4.054 -1.664 1.00 93.75 97 ALA A C 1
ATOM 692 O O . ALA A 1 97 ? -10.642 4.456 -2.532 1.00 93.75 97 ALA A O 1
ATOM 693 N N . VAL A 1 98 ? -11.312 4.451 -0.389 1.00 96.12 98 VAL A N 1
ATOM 694 C CA . VAL A 1 98 ? -10.202 5.285 0.097 1.00 96.12 98 VAL A CA 1
ATOM 695 C C . VAL A 1 98 ? -8.890 4.501 0.090 1.00 96.12 98 VAL A C 1
ATOM 697 O O . VAL A 1 98 ? -7.869 5.071 -0.272 1.00 96.12 98 VAL A O 1
ATOM 700 N N . LYS A 1 99 ? -8.900 3.223 0.487 1.00 96.94 99 LYS A N 1
ATOM 701 C CA . LYS A 1 99 ? -7.714 2.352 0.467 1.00 96.94 99 LYS A CA 1
ATOM 702 C C . LYS A 1 99 ?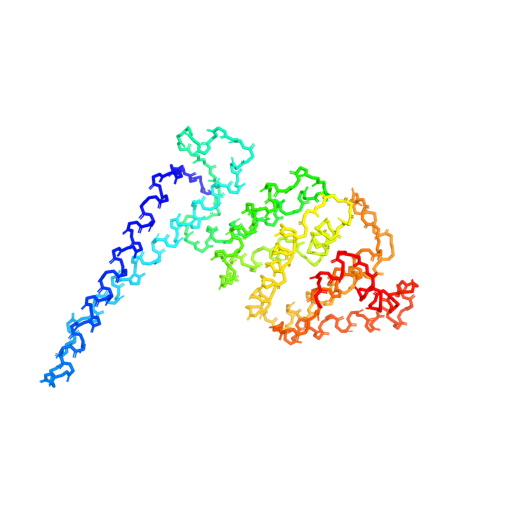 -7.195 2.134 -0.955 1.00 96.94 99 LYS A C 1
ATOM 704 O O . LYS A 1 99 ? -6.004 2.290 -1.195 1.00 96.94 99 LYS A O 1
ATOM 709 N N . VAL A 1 100 ? -8.095 1.870 -1.902 1.00 97.00 100 VAL A N 1
ATOM 710 C CA . VAL A 1 100 ? -7.749 1.766 -3.327 1.00 97.00 100 VAL A CA 1
ATOM 711 C C . VAL A 1 100 ? -7.133 3.074 -3.827 1.00 97.00 100 VAL A C 1
ATOM 713 O O . VAL A 1 100 ? -6.030 3.063 -4.362 1.00 97.00 100 VAL A O 1
ATOM 716 N N . GLU A 1 101 ? -7.786 4.214 -3.580 1.00 97.06 101 GLU A N 1
ATOM 717 C CA . GLU A 1 101 ? -7.250 5.519 -3.990 1.00 97.06 101 GLU A CA 1
ATOM 718 C C . GLU A 1 101 ? -5.900 5.824 -3.319 1.00 97.06 101 GLU A C 1
ATOM 720 O O . GLU A 1 101 ? -5.006 6.375 -3.951 1.00 97.06 101 GLU A O 1
ATOM 725 N N . LEU A 1 102 ? -5.709 5.431 -2.056 1.00 97.25 102 LEU A N 1
ATOM 726 C CA . LEU A 1 102 ? -4.425 5.552 -1.368 1.00 97.25 102 LEU A CA 1
ATOM 727 C C . LEU A 1 102 ? -3.322 4.770 -2.090 1.00 97.25 102 LEU A C 1
ATOM 729 O O . LEU A 1 102 ? -2.255 5.334 -2.321 1.00 97.25 102 LEU A O 1
ATOM 733 N N . GLY A 1 103 ? -3.575 3.516 -2.472 1.00 97.88 103 GLY A N 1
ATOM 734 C CA . GLY A 1 103 ? -2.623 2.712 -3.245 1.00 97.88 103 GLY A CA 1
ATOM 735 C C . GLY A 1 103 ? -2.262 3.367 -4.580 1.00 97.88 103 GLY A C 1
ATOM 736 O O . GLY A 1 103 ? -1.081 3.534 -4.884 1.00 97.88 103 GLY A O 1
ATOM 737 N N . THR A 1 104 ? -3.269 3.841 -5.318 1.00 97.62 104 THR A N 1
ATOM 738 C CA . THR A 1 104 ? -3.094 4.586 -6.575 1.00 97.62 104 THR A CA 1
ATOM 739 C C . THR A 1 104 ? -2.255 5.853 -6.386 1.00 97.62 104 THR A C 1
ATOM 741 O O . THR A 1 104 ? -1.331 6.107 -7.155 1.00 97.62 104 THR A O 1
ATOM 744 N N . GLN A 1 105 ? -2.517 6.654 -5.352 1.00 96.56 105 GLN A N 1
ATOM 745 C CA . GLN A 1 105 ? -1.757 7.886 -5.123 1.00 96.56 105 GLN A CA 1
ATOM 746 C C . GLN A 1 105 ? -0.321 7.610 -4.657 1.00 96.56 105 GLN A C 1
ATOM 748 O O . GLN A 1 105 ? 0.589 8.317 -5.083 1.00 96.56 105 GLN A O 1
ATOM 753 N N . ILE A 1 106 ? -0.087 6.562 -3.855 1.00 96.94 106 ILE A N 1
ATOM 754 C CA . ILE A 1 106 ? 1.277 6.120 -3.514 1.00 96.94 106 ILE A CA 1
ATOM 755 C C . ILE A 1 106 ? 2.037 5.731 -4.788 1.00 96.94 106 ILE A C 1
ATOM 757 O O . ILE A 1 106 ? 3.178 6.156 -4.962 1.00 96.94 106 ILE A O 1
ATOM 761 N N . ALA A 1 107 ? 1.409 4.973 -5.692 1.00 97.06 107 ALA A N 1
ATOM 762 C CA . ALA A 1 107 ? 2.003 4.600 -6.973 1.00 97.06 107 ALA A CA 1
ATOM 763 C C . ALA A 1 107 ? 2.315 5.826 -7.845 1.00 97.06 107 ALA A C 1
ATOM 765 O O . ALA A 1 107 ? 3.434 5.946 -8.340 1.00 97.06 107 ALA A O 1
ATOM 766 N N . ASN A 1 108 ? 1.377 6.768 -7.975 1.00 95.19 108 ASN A N 1
ATOM 767 C CA . ASN A 1 108 ? 1.582 8.008 -8.730 1.00 95.19 108 ASN A CA 1
ATOM 768 C C . ASN A 1 108 ? 2.759 8.825 -8.192 1.00 95.19 108 ASN A C 1
ATOM 770 O O . ASN A 1 108 ? 3.581 9.299 -8.971 1.00 95.19 108 ASN A O 1
ATOM 774 N N . SER A 1 109 ? 2.869 8.963 -6.869 1.00 93.25 109 SER A N 1
ATOM 775 C CA . SER A 1 109 ? 4.010 9.627 -6.238 1.00 93.25 109 SER A CA 1
ATOM 776 C C . SER A 1 109 ? 5.317 8.853 -6.430 1.00 93.25 109 SER A C 1
ATOM 778 O O . SER A 1 109 ? 6.351 9.460 -6.678 1.00 93.25 109 SER A O 1
ATOM 780 N N . ALA A 1 110 ? 5.302 7.521 -6.362 1.00 92.12 110 ALA A N 1
ATOM 781 C CA . ALA A 1 110 ? 6.499 6.718 -6.611 1.00 92.12 110 ALA A CA 1
ATOM 782 C C . ALA A 1 110 ? 6.979 6.826 -8.071 1.00 92.12 110 ALA A C 1
ATOM 784 O O . ALA A 1 110 ? 8.180 6.838 -8.323 1.00 92.12 110 ALA A O 1
ATOM 785 N N . GLN A 1 111 ? 6.069 6.962 -9.040 1.00 91.19 111 GLN A N 1
ATOM 786 C CA . GLN A 1 111 ? 6.422 7.138 -10.455 1.00 91.19 111 GLN A CA 1
ATOM 787 C C . GLN A 1 111 ? 7.107 8.478 -10.760 1.00 91.19 111 GLN A C 1
ATOM 789 O O . GLN A 1 111 ? 7.707 8.613 -11.826 1.00 91.19 111 GLN A O 1
ATOM 794 N N . THR A 1 112 ? 7.040 9.469 -9.861 1.00 89.94 112 THR A N 1
ATOM 795 C CA . THR A 1 112 ? 7.768 10.736 -10.043 1.00 89.94 112 THR A CA 1
ATOM 796 C C . THR A 1 112 ? 9.227 10.661 -9.615 1.00 89.94 112 THR A C 1
ATOM 798 O O . THR A 1 112 ? 9.951 11.623 -9.855 1.00 89.94 112 THR A O 1
ATOM 801 N N . LEU A 1 113 ? 9.643 9.569 -8.963 1.00 85.94 113 LEU A N 1
ATOM 802 C CA . LEU A 1 113 ? 11.020 9.384 -8.518 1.00 85.94 113 LEU A CA 1
ATOM 803 C C . LEU A 1 113 ? 11.955 9.370 -9.725 1.00 85.94 113 LEU A C 1
ATOM 805 O O . LEU A 1 113 ? 11.746 8.614 -10.677 1.00 85.94 113 LEU A O 1
ATOM 809 N N . ASP A 1 114 ? 13.001 10.186 -9.656 1.00 82.19 114 ASP A N 1
ATOM 810 C CA . ASP A 1 114 ? 14.025 10.271 -10.690 1.00 82.19 114 ASP A CA 1
ATOM 811 C C . ASP A 1 114 ? 15.410 9.782 -10.220 1.00 82.19 114 ASP A C 1
ATOM 813 O O . ASP A 1 114 ? 16.354 9.702 -11.017 1.00 82.19 114 ASP A O 1
ATOM 817 N N . GLY A 1 115 ? 15.525 9.393 -8.946 1.00 74.69 115 GLY A N 1
ATOM 818 C CA . GLY A 1 115 ? 16.763 8.912 -8.333 1.00 74.69 115 GLY A CA 1
ATOM 819 C C . GLY A 1 115 ? 17.670 10.039 -7.829 1.00 74.69 115 GLY A C 1
ATOM 820 O O . GLY A 1 115 ? 18.847 9.803 -7.532 1.00 74.69 115 GLY A O 1
ATOM 821 N N . SER A 1 116 ? 17.160 11.271 -7.745 1.00 77.19 116 SER A N 1
ATOM 822 C CA . SER A 1 116 ? 17.881 12.429 -7.210 1.00 77.19 116 SER A CA 1
ATOM 823 C C . SER A 1 116 ? 17.848 12.501 -5.676 1.00 77.19 116 SER A C 1
ATOM 825 O O . SER A 1 116 ? 16.995 11.922 -5.013 1.00 77.19 116 SER A O 1
ATOM 827 N N . GLU A 1 117 ? 18.764 13.271 -5.073 1.00 77.50 117 GLU A N 1
ATOM 828 C CA . GLU A 1 117 ? 18.761 13.518 -3.616 1.00 77.50 117 GLU A CA 1
ATOM 829 C C . GLU A 1 117 ? 17.469 14.215 -3.142 1.00 77.50 117 GLU A C 1
ATOM 831 O O . GLU A 1 117 ? 17.050 14.021 -2.000 1.00 77.50 117 GLU A O 1
ATOM 836 N N . SER A 1 118 ? 16.800 14.978 -4.019 1.00 81.94 118 SER A N 1
ATOM 837 C CA . SER A 1 118 ? 15.493 15.589 -3.730 1.00 81.94 118 SER A CA 1
ATOM 838 C C . SER A 1 118 ? 14.391 14.569 -3.460 1.00 81.94 118 SER A C 1
ATOM 840 O O . SER A 1 118 ? 13.430 14.904 -2.770 1.00 81.94 118 SER A O 1
ATOM 842 N N . ASP A 1 119 ? 14.542 13.330 -3.925 1.00 84.12 119 ASP A N 1
ATOM 843 C CA . ASP A 1 119 ? 13.564 12.273 -3.684 1.00 84.12 119 ASP A CA 1
ATOM 844 C C . ASP A 1 119 ? 13.613 11.731 -2.251 1.00 84.12 119 ASP A C 1
ATOM 846 O O . ASP A 1 119 ? 12.710 11.003 -1.844 1.00 84.12 119 ASP A O 1
ATOM 850 N N . ARG A 1 120 ? 14.639 12.066 -1.454 1.00 85.00 120 ARG A N 1
ATOM 851 C CA . ARG A 1 120 ? 14.847 11.473 -0.124 1.00 85.00 120 ARG A CA 1
ATOM 852 C C . ARG A 1 120 ? 13.622 11.612 0.783 1.00 85.00 120 ARG A C 1
ATOM 854 O O . ARG A 1 120 ? 13.188 10.625 1.371 1.00 85.00 120 ARG A O 1
ATOM 861 N N . GLU A 1 121 ? 13.077 12.820 0.901 1.00 86.69 121 GLU A N 1
ATOM 862 C CA . GLU A 1 121 ? 11.924 13.082 1.773 1.00 86.69 121 GLU A CA 1
ATOM 863 C C . GLU A 1 121 ? 10.670 12.362 1.271 1.00 86.69 121 GLU A C 1
ATOM 865 O O . GLU A 1 121 ? 9.929 11.787 2.068 1.00 86.69 121 GLU A O 1
ATOM 870 N N . LEU A 1 122 ? 10.476 12.316 -0.050 1.00 88.06 122 LEU A N 1
ATOM 871 C CA . LEU A 1 122 ? 9.376 11.584 -0.666 1.00 88.06 122 LEU A CA 1
ATOM 872 C C . LEU A 1 122 ? 9.498 10.076 -0.411 1.00 88.06 122 LEU A C 1
ATOM 874 O O . LEU A 1 122 ? 8.524 9.442 -0.021 1.00 88.06 122 LEU A O 1
ATOM 878 N N . ILE A 1 123 ? 10.691 9.498 -0.556 1.00 88.88 123 ILE A N 1
ATOM 879 C CA . ILE A 1 123 ? 10.948 8.077 -0.282 1.00 88.88 123 ILE A CA 1
ATOM 880 C C . ILE A 1 123 ? 10.672 7.744 1.189 1.00 88.88 123 ILE A C 1
ATOM 882 O O . ILE A 1 123 ? 10.018 6.740 1.474 1.00 88.88 123 ILE A O 1
ATOM 886 N N . GLU A 1 124 ? 11.131 8.571 2.133 1.00 89.25 124 GLU A N 1
ATOM 887 C CA . GLU A 1 124 ? 10.864 8.372 3.565 1.00 89.25 124 GLU A CA 1
ATOM 888 C C . GLU A 1 124 ? 9.355 8.434 3.869 1.00 89.25 124 GLU A C 1
ATOM 890 O O . GLU A 1 124 ? 8.827 7.591 4.604 1.00 89.25 124 GLU A O 1
ATOM 895 N N . ASP A 1 125 ? 8.651 9.387 3.257 1.00 89.88 125 ASP A N 1
ATOM 896 C CA . ASP A 1 125 ? 7.214 9.595 3.417 1.00 89.88 125 ASP A CA 1
ATOM 897 C C . ASP A 1 125 ? 6.378 8.438 2.835 1.00 89.88 125 ASP A C 1
ATOM 899 O O . ASP A 1 125 ? 5.490 7.895 3.513 1.00 89.88 125 ASP A O 1
ATOM 903 N N . LEU A 1 126 ? 6.693 8.005 1.611 1.00 92.94 126 LEU A N 1
ATOM 904 C CA . LEU A 1 126 ? 6.050 6.864 0.960 1.00 92.94 126 LEU A CA 1
ATOM 905 C C . LEU A 1 126 ? 6.343 5.570 1.720 1.00 92.94 126 LEU A C 1
ATOM 907 O O . LEU A 1 126 ? 5.415 4.812 2.007 1.00 92.94 126 LEU A O 1
ATOM 911 N N . ASN A 1 127 ? 7.591 5.344 2.139 1.00 92.44 127 ASN A N 1
ATOM 912 C CA . ASN A 1 127 ? 7.958 4.156 2.904 1.00 92.44 127 ASN A CA 1
ATOM 913 C C . ASN A 1 127 ? 7.199 4.066 4.236 1.00 92.44 127 ASN A C 1
ATOM 915 O O . ASN A 1 127 ? 6.735 2.989 4.604 1.00 92.44 127 ASN A O 1
ATOM 919 N N . ALA A 1 128 ? 7.008 5.184 4.945 1.00 92.44 128 ALA A N 1
ATOM 920 C CA . ALA A 1 128 ? 6.237 5.198 6.189 1.00 92.44 128 ALA A CA 1
ATOM 921 C C . ALA A 1 128 ? 4.767 4.780 5.987 1.00 92.44 128 ALA A C 1
ATOM 923 O O . ALA A 1 128 ? 4.189 4.114 6.849 1.00 92.44 128 ALA A O 1
ATOM 924 N N . ARG A 1 129 ? 4.159 5.143 4.850 1.00 94.44 129 ARG A N 1
ATOM 925 C CA . ARG A 1 129 ? 2.787 4.732 4.502 1.00 94.44 129 ARG A CA 1
ATOM 926 C C . ARG A 1 129 ? 2.729 3.293 4.048 1.00 94.44 129 ARG A C 1
ATOM 928 O O . ARG A 1 129 ? 1.876 2.556 4.529 1.00 94.44 129 ARG A O 1
ATOM 935 N N . MET A 1 130 ? 3.646 2.881 3.179 1.00 94.38 130 MET A N 1
ATOM 936 C CA . MET A 1 130 ? 3.720 1.492 2.746 1.00 94.38 130 MET A CA 1
ATOM 937 C C . MET A 1 130 ? 3.898 0.559 3.940 1.00 94.38 130 MET A C 1
ATOM 939 O O . MET A 1 130 ? 3.145 -0.393 4.062 1.00 94.38 130 MET A O 1
ATOM 943 N N . ALA A 1 131 ? 4.776 0.890 4.892 1.00 94.31 131 ALA A N 1
ATOM 944 C CA . ALA A 1 131 ? 4.964 0.101 6.110 1.00 94.31 131 ALA A CA 1
ATOM 945 C C . ALA A 1 131 ? 3.687 -0.041 6.959 1.00 94.31 131 ALA A C 1
ATOM 947 O O . ALA A 1 131 ? 3.537 -1.018 7.688 1.00 94.31 131 ALA A O 1
ATOM 948 N N . ARG A 1 132 ? 2.766 0.927 6.892 1.00 94.81 132 ARG A N 1
ATOM 949 C CA . ARG A 1 132 ? 1.486 0.867 7.604 1.00 94.81 132 ARG A CA 1
ATOM 950 C C . ARG A 1 132 ? 0.458 -0.014 6.899 1.00 94.81 132 ARG A C 1
ATOM 952 O O . ARG A 1 132 ? -0.334 -0.663 7.575 1.00 94.81 132 ARG A O 1
ATOM 959 N N . TRP A 1 133 ? 0.443 0.031 5.573 1.00 97.06 133 TRP A N 1
ATOM 960 C CA . TRP A 1 133 ? -0.570 -0.607 4.732 1.00 97.06 133 TRP A CA 1
ATOM 961 C C . TRP A 1 133 ? -0.052 -1.866 4.028 1.00 97.06 133 TRP A C 1
ATOM 963 O O . TRP A 1 133 ? -0.708 -2.362 3.123 1.00 97.06 133 TRP A O 1
ATOM 973 N N . LEU A 1 134 ? 1.120 -2.370 4.425 1.00 95.50 134 LEU A N 1
ATOM 974 C CA . LEU A 1 134 ? 1.828 -3.454 3.739 1.00 95.50 134 LEU A CA 1
ATOM 975 C C . LEU A 1 134 ? 1.012 -4.744 3.657 1.00 95.50 134 LEU A C 1
ATOM 977 O O . LEU A 1 134 ? 1.047 -5.424 2.640 1.00 95.50 134 LEU A O 1
ATOM 981 N N . ASP A 1 135 ? 0.254 -5.031 4.712 1.00 95.06 135 ASP A N 1
ATOM 982 C CA . ASP A 1 135 ? -0.594 -6.220 4.818 1.00 95.06 135 ASP A CA 1
ATOM 983 C C . ASP A 1 135 ? -2.024 -5.971 4.288 1.00 95.06 135 ASP A C 1
ATOM 985 O O . ASP A 1 135 ? -2.897 -6.826 4.428 1.00 95.06 135 ASP A O 1
ATOM 989 N N . ASP A 1 136 ? -2.308 -4.787 3.728 1.00 96.94 136 ASP A N 1
ATOM 990 C CA . ASP A 1 136 ? -3.624 -4.446 3.187 1.00 96.94 136 ASP A CA 1
ATOM 991 C C . ASP A 1 136 ? -3.697 -4.755 1.688 1.00 96.94 136 ASP A C 1
ATOM 993 O O . ASP A 1 136 ? -3.155 -4.024 0.853 1.00 96.94 136 ASP A O 1
ATOM 997 N N . GLU A 1 137 ? -4.410 -5.830 1.350 1.00 96.00 137 GLU A N 1
ATOM 998 C CA . GLU A 1 137 ? -4.596 -6.296 -0.029 1.00 96.00 137 GLU A CA 1
ATOM 999 C C . GLU A 1 137 ? -5.176 -5.209 -0.946 1.00 96.00 137 GLU A C 1
ATOM 1001 O O . GLU A 1 137 ? -4.740 -5.071 -2.085 1.00 96.00 137 GLU A O 1
ATOM 1006 N N . ALA A 1 138 ? -6.119 -4.388 -0.471 1.00 96.25 138 ALA A N 1
ATOM 1007 C CA . ALA A 1 138 ? -6.754 -3.376 -1.314 1.00 96.25 138 ALA A CA 1
ATOM 1008 C C . ALA A 1 138 ? -5.790 -2.232 -1.658 1.00 96.25 138 ALA A C 1
ATOM 1010 O O . ALA A 1 138 ? -5.769 -1.770 -2.801 1.00 96.25 138 ALA A O 1
ATOM 1011 N N . VAL A 1 139 ? -4.983 -1.785 -0.689 1.00 97.94 139 VAL A N 1
ATOM 1012 C CA . VAL A 1 139 ? -3.950 -0.763 -0.925 1.00 97.94 139 VAL A CA 1
ATOM 1013 C C . VAL A 1 139 ? -2.854 -1.316 -1.833 1.00 97.94 139 VAL A C 1
ATOM 1015 O O . VAL A 1 139 ? -2.495 -0.667 -2.817 1.00 97.94 139 VAL A O 1
ATOM 1018 N N . MET A 1 140 ? -2.327 -2.505 -1.531 1.00 97.38 140 MET A N 1
ATOM 1019 C CA . MET A 1 140 ? -1.188 -3.065 -2.262 1.00 97.38 140 MET A CA 1
ATOM 1020 C C . MET A 1 140 ? -1.555 -3.516 -3.679 1.00 97.38 140 MET A C 1
ATOM 1022 O O . MET A 1 140 ? -0.768 -3.299 -4.603 1.00 97.38 140 MET A O 1
ATOM 1026 N N . SER A 1 141 ? -2.761 -4.046 -3.897 1.00 96.75 141 SER A N 1
ATOM 1027 C CA . SER A 1 141 ? -3.254 -4.366 -5.243 1.00 96.75 141 SER A CA 1
ATOM 1028 C C . SER A 1 141 ? -3.501 -3.119 -6.081 1.00 96.75 141 SER A C 1
ATOM 1030 O O . SER A 1 141 ? -3.136 -3.100 -7.254 1.00 96.75 141 SER A O 1
ATOM 1032 N N . ALA A 1 142 ? -4.045 -2.048 -5.496 1.00 97.81 142 ALA A N 1
ATOM 1033 C CA . ALA A 1 142 ? -4.197 -0.781 -6.210 1.00 97.81 142 ALA A CA 1
ATOM 1034 C C . ALA A 1 142 ? -2.841 -0.146 -6.557 1.00 97.81 142 ALA A C 1
ATOM 1036 O O . ALA A 1 142 ? -2.666 0.350 -7.667 1.00 97.81 142 ALA A O 1
ATOM 1037 N N . LEU A 1 143 ? -1.866 -0.213 -5.644 1.00 98.12 143 LEU A N 1
ATOM 1038 C CA . LEU A 1 143 ? -0.498 0.248 -5.883 1.00 98.12 143 LEU A CA 1
ATOM 1039 C C . LEU A 1 143 ? 0.160 -0.531 -7.029 1.00 98.12 143 LEU A C 1
ATOM 1041 O O . LEU A 1 143 ? 0.634 0.076 -7.987 1.00 98.12 143 LEU A O 1
ATOM 1045 N N . SER A 1 144 ? 0.169 -1.864 -6.954 1.00 96.62 144 SER A N 1
ATOM 1046 C CA . SER A 1 144 ? 0.786 -2.730 -7.970 1.00 96.62 144 SER A CA 1
ATOM 1047 C C . SER A 1 144 ? 0.077 -2.640 -9.323 1.00 96.62 144 SER A C 1
ATOM 1049 O O . SER A 1 144 ? 0.727 -2.680 -10.368 1.00 96.62 144 SER A O 1
ATOM 1051 N N . GLY A 1 145 ? -1.249 -2.482 -9.316 1.00 97.00 145 GLY A N 1
ATOM 1052 C CA . GLY A 1 145 ? -2.049 -2.265 -10.518 1.00 97.00 145 GLY A CA 1
ATOM 1053 C C . GLY A 1 145 ? -1.755 -0.924 -11.193 1.00 97.00 145 GLY A C 1
ATOM 1054 O O . GLY A 1 145 ? -1.611 -0.885 -12.413 1.00 97.00 145 GLY A O 1
ATOM 1055 N N . GLU A 1 146 ? -1.616 0.156 -10.417 1.00 97.81 146 GLU A N 1
ATOM 1056 C CA . GLU A 1 146 ? -1.312 1.495 -10.944 1.00 97.81 146 GLU A CA 1
ATOM 1057 C C . GLU A 1 146 ? 0.140 1.621 -11.427 1.00 97.81 146 GLU A C 1
ATOM 1059 O O . GLU A 1 146 ? 0.391 2.209 -12.477 1.00 97.81 146 GLU A O 1
ATOM 1064 N N . LEU A 1 147 ? 1.112 1.056 -10.700 1.00 95.75 147 LEU A N 1
ATOM 1065 C CA . LEU A 1 147 ? 2.496 0.985 -11.185 1.00 95.75 147 LEU A CA 1
ATOM 1066 C C . LEU A 1 147 ? 2.594 0.128 -12.451 1.00 95.75 147 LEU A C 1
ATOM 1068 O O . LEU A 1 147 ? 3.354 0.433 -13.373 1.00 95.75 147 LEU A O 1
ATOM 1072 N N . GLY A 1 148 ? 1.871 -0.990 -12.462 1.00 95.62 148 GLY A N 1
ATOM 1073 C CA . GLY A 1 148 ? 2.070 -2.061 -13.420 1.00 95.62 148 GLY A CA 1
ATOM 1074 C C . GLY A 1 148 ? 3.478 -2.677 -13.346 1.00 95.62 148 GLY A C 1
ATOM 1075 O O . GLY A 1 148 ? 4.329 -2.264 -12.548 1.00 95.62 148 GLY A O 1
ATOM 1076 N N . PRO A 1 149 ? 3.761 -3.672 -14.198 1.00 93.38 149 PRO A N 1
ATOM 1077 C CA . PRO A 1 149 ? 5.058 -4.344 -14.203 1.00 93.38 149 PRO A CA 1
ATOM 1078 C C . PRO A 1 149 ? 6.220 -3.400 -14.544 1.00 93.38 149 PRO A C 1
ATOM 1080 O O . PRO A 1 149 ? 7.245 -3.379 -13.866 1.00 93.38 149 PRO A O 1
ATOM 1083 N N . GLU A 1 150 ? 6.046 -2.557 -15.563 1.00 90.12 150 GLU A N 1
ATOM 1084 C CA . GLU A 1 150 ? 7.079 -1.614 -16.001 1.00 90.12 150 GLU A CA 1
ATOM 1085 C C . GLU A 1 150 ? 7.342 -0.511 -14.966 1.00 90.12 150 GLU A C 1
ATOM 1087 O O . GLU A 1 150 ? 8.495 -0.257 -14.616 1.00 90.12 150 GLU A O 1
ATOM 1092 N N . GLY A 1 151 ? 6.290 0.119 -14.429 1.00 91.25 151 GLY A N 1
ATOM 1093 C CA . GLY A 1 151 ? 6.440 1.161 -13.414 1.00 91.25 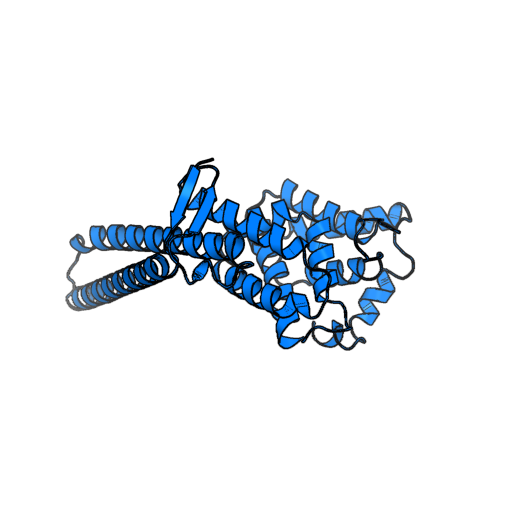151 GLY A CA 1
ATOM 1094 C C . GLY A 1 151 ? 7.090 0.624 -12.143 1.00 91.25 151 GLY A C 1
ATOM 1095 O O . GLY A 1 151 ? 7.931 1.302 -11.557 1.00 91.25 151 GLY A O 1
ATOM 1096 N N . THR A 1 152 ? 6.799 -0.625 -11.772 1.00 93.38 152 THR A N 1
ATOM 1097 C CA . THR A 1 152 ? 7.436 -1.286 -10.626 1.00 93.38 152 THR A CA 1
ATOM 1098 C C . THR A 1 152 ? 8.943 -1.450 -10.846 1.00 93.38 152 THR A C 1
ATOM 1100 O O . THR A 1 152 ? 9.733 -1.109 -9.964 1.00 93.38 152 THR A O 1
ATOM 1103 N N . LEU A 1 153 ? 9.377 -1.899 -12.031 1.00 88.38 153 LEU A N 1
ATOM 1104 C CA . LEU A 1 153 ? 10.806 -1.966 -12.372 1.00 88.38 153 LEU A CA 1
ATOM 1105 C C . LEU A 1 153 ? 11.461 -0.585 -12.362 1.00 88.38 153 LEU A C 1
ATOM 1107 O O . LEU A 1 153 ? 12.569 -0.449 -11.846 1.00 88.38 153 LEU A O 1
ATOM 1111 N N . ASN A 1 154 ? 10.782 0.430 -12.899 1.00 86.50 154 ASN A N 1
ATOM 1112 C CA . ASN A 1 154 ? 11.297 1.796 -12.959 1.00 86.50 154 ASN A CA 1
ATOM 1113 C C . ASN A 1 154 ? 11.491 2.393 -11.558 1.00 86.50 154 ASN A C 1
ATOM 1115 O O . ASN A 1 154 ? 12.539 2.977 -11.295 1.00 86.50 154 ASN A O 1
ATOM 1119 N N . VAL A 1 155 ? 10.541 2.185 -10.639 1.00 88.44 155 VAL A N 1
ATOM 1120 C CA . VAL A 1 155 ? 10.660 2.624 -9.238 1.00 88.44 155 VAL A CA 1
ATOM 1121 C C . VAL A 1 155 ? 11.851 1.948 -8.555 1.00 88.44 155 VAL A C 1
ATOM 1123 O O . VAL A 1 155 ? 12.677 2.625 -7.945 1.00 88.44 155 VAL A O 1
ATOM 1126 N N . ILE A 1 156 ? 11.992 0.625 -8.686 1.00 87.75 156 ILE A N 1
ATOM 1127 C CA . ILE A 1 156 ? 13.130 -0.098 -8.096 1.00 87.75 156 ILE A CA 1
ATOM 1128 C C . ILE A 1 156 ? 14.460 0.365 -8.704 1.00 87.75 156 ILE A C 1
ATOM 1130 O O . ILE A 1 156 ? 15.436 0.551 -7.974 1.00 87.75 156 ILE A O 1
ATOM 1134 N N . ALA A 1 157 ? 14.506 0.582 -10.019 1.00 80.81 157 ALA A N 1
ATOM 1135 C CA . ALA A 1 157 ? 15.694 1.078 -10.703 1.00 80.81 157 ALA A CA 1
ATOM 1136 C C . ALA A 1 157 ? 16.084 2.484 -10.220 1.00 80.81 157 ALA A C 1
ATOM 1138 O O . ALA A 1 157 ? 17.247 2.694 -9.878 1.00 80.81 157 ALA A O 1
ATOM 1139 N N . ALA A 1 158 ? 15.124 3.412 -10.115 1.00 80.44 158 ALA A N 1
ATOM 1140 C CA . ALA A 1 158 ? 15.352 4.776 -9.628 1.00 80.44 158 ALA A CA 1
ATOM 1141 C C . ALA A 1 158 ? 15.935 4.784 -8.205 1.00 80.44 158 ALA A C 1
ATOM 1143 O O . ALA A 1 158 ? 16.908 5.481 -7.922 1.00 80.44 158 ALA A O 1
ATOM 1144 N N . VAL A 1 159 ? 15.401 3.935 -7.326 1.00 79.69 159 VAL A N 1
ATOM 1145 C CA . VAL A 1 159 ? 15.836 3.799 -5.926 1.00 79.69 159 VAL A CA 1
ATOM 1146 C C . VAL A 1 159 ? 17.205 3.102 -5.807 1.00 79.69 159 VAL A C 1
ATOM 1148 O O . VAL A 1 159 ? 17.956 3.354 -4.861 1.00 79.69 159 VAL A O 1
ATOM 1151 N N . GLY A 1 160 ? 17.550 2.232 -6.763 1.00 70.94 160 GLY A N 1
ATOM 1152 C CA . GLY A 1 160 ? 18.807 1.478 -6.807 1.00 70.94 160 GLY A CA 1
ATOM 1153 C C . GLY A 1 160 ? 20.011 2.235 -7.382 1.00 70.94 160 GLY A C 1
ATOM 1154 O O . GLY A 1 160 ? 21.138 1.734 -7.292 1.00 70.94 160 GLY A O 1
ATOM 1155 N N . GLN A 1 161 ? 19.825 3.426 -7.965 1.00 68.00 161 GLN A N 1
ATOM 1156 C CA . GLN A 1 161 ? 20.927 4.158 -8.591 1.00 68.00 161 GLN A CA 1
ATOM 1157 C C . GLN A 1 161 ? 21.962 4.644 -7.568 1.00 68.00 161 GLN A C 1
ATOM 1159 O O . GLN A 1 161 ? 21.715 5.463 -6.684 1.00 68.00 161 GLN A O 1
ATOM 1164 N N . SER A 1 162 ? 23.192 4.153 -7.739 1.00 49.28 162 SER A N 1
ATOM 1165 C CA . SER A 1 162 ? 24.296 4.286 -6.786 1.00 49.28 162 SER A CA 1
ATOM 1166 C C . SER A 1 162 ? 25.057 5.603 -6.798 1.00 49.28 162 SER A C 1
ATOM 1168 O O . SER A 1 162 ? 26.219 5.657 -6.395 1.00 49.28 162 SER A O 1
ATOM 1170 N N . GLY A 1 163 ? 24.408 6.665 -7.259 1.00 50.03 163 GLY A N 1
ATOM 1171 C CA . GLY A 1 163 ? 24.978 8.001 -7.249 1.00 50.03 163 GLY A CA 1
ATOM 1172 C C . GLY A 1 163 ? 24.785 8.740 -5.925 1.00 50.03 163 GLY A C 1
ATOM 1173 O O . GLY A 1 163 ? 25.745 9.334 -5.441 1.00 50.03 163 GLY A O 1
ATOM 1174 N N . TYR A 1 164 ? 23.566 8.762 -5.367 1.00 46.56 164 TYR A N 1
ATOM 1175 C CA . TYR A 1 164 ? 23.173 9.888 -4.500 1.00 46.56 164 TYR A CA 1
ATOM 1176 C C . TYR A 1 164 ? 22.091 9.592 -3.436 1.00 46.56 164 TYR A C 1
ATOM 1178 O O . TYR A 1 164 ? 21.649 10.518 -2.762 1.00 46.56 164 TYR A O 1
ATOM 1186 N N . GLY A 1 165 ? 21.702 8.327 -3.225 1.00 54.09 165 GLY A N 1
ATOM 1187 C CA . GLY A 1 165 ? 20.757 7.917 -2.175 1.00 54.09 165 GLY A CA 1
ATOM 1188 C C . GLY A 1 165 ? 21.440 7.190 -1.013 1.00 54.09 165 GLY A C 1
ATOM 1189 O O . GLY A 1 165 ? 22.258 6.296 -1.223 1.00 54.09 165 GLY A O 1
ATOM 1190 N N . ASP A 1 166 ? 21.105 7.572 0.217 1.00 68.50 166 ASP A N 1
ATOM 1191 C CA . ASP A 1 166 ? 21.485 6.858 1.438 1.00 68.50 166 ASP A CA 1
ATOM 1192 C C . ASP A 1 166 ? 20.839 5.460 1.446 1.00 68.50 166 ASP A C 1
ATOM 1194 O O . ASP A 1 166 ? 19.605 5.379 1.459 1.00 68.50 166 ASP A O 1
ATOM 1198 N N . PRO A 1 167 ? 21.621 4.360 1.442 1.00 72.19 167 PRO A N 1
ATOM 1199 C CA . PRO A 1 167 ? 21.072 3.008 1.484 1.00 72.19 167 PRO A CA 1
ATOM 1200 C C . PRO A 1 167 ? 20.160 2.769 2.688 1.00 72.19 167 PRO A C 1
ATOM 1202 O O . PRO A 1 167 ? 19.262 1.936 2.606 1.00 72.19 167 PRO A O 1
ATOM 1205 N N . GLU A 1 168 ? 20.351 3.493 3.796 1.00 77.00 168 GLU A N 1
ATOM 1206 C CA . GLU A 1 168 ? 19.469 3.400 4.963 1.00 77.00 168 GLU A CA 1
ATOM 1207 C C . GLU A 1 168 ? 18.049 3.912 4.669 1.00 77.00 168 GLU A C 1
ATOM 1209 O O . GLU A 1 168 ? 17.103 3.484 5.329 1.00 77.00 168 GLU A O 1
ATOM 1214 N N . THR A 1 169 ? 17.881 4.759 3.650 1.00 75.56 169 THR A N 1
ATOM 1215 C CA . THR A 1 169 ? 16.588 5.293 3.202 1.00 75.56 169 THR A CA 1
ATOM 1216 C C . THR A 1 169 ? 16.013 4.505 2.024 1.00 75.56 169 THR A C 1
ATOM 1218 O O . THR A 1 169 ? 14.828 4.170 2.022 1.00 75.56 169 THR A O 1
ATOM 1221 N N . THR A 1 170 ? 16.832 4.180 1.022 1.00 81.19 170 THR A N 1
ATOM 1222 C CA . THR A 1 170 ? 16.359 3.593 -0.244 1.00 81.19 170 THR A CA 1
ATOM 1223 C C . THR A 1 170 ? 16.046 2.098 -0.135 1.00 81.19 170 THR A C 1
ATOM 1225 O O . THR A 1 170 ? 15.049 1.625 -0.684 1.00 81.19 170 THR A O 1
ATOM 1228 N N . LEU A 1 171 ? 16.840 1.341 0.629 1.00 83.38 171 LEU A N 1
ATOM 1229 C CA . LEU A 1 171 ? 16.665 -0.106 0.794 1.00 83.38 171 LEU A CA 1
ATOM 1230 C C . LEU A 1 171 ? 15.350 -0.485 1.501 1.00 83.38 171 LEU A C 1
ATOM 1232 O O . LEU A 1 171 ? 14.679 -1.402 1.020 1.00 83.38 171 LEU A O 1
ATOM 1236 N N . PRO A 1 172 ? 14.936 0.171 2.606 1.00 87.81 172 PRO A N 1
ATOM 1237 C CA . PRO A 1 172 ? 13.627 -0.089 3.201 1.00 87.81 172 PRO A CA 1
ATOM 1238 C C . PRO A 1 172 ? 12.473 0.133 2.226 1.00 87.81 172 PRO A C 1
ATOM 1240 O O . PRO A 1 172 ? 11.581 -0.705 2.162 1.00 87.81 172 PRO A O 1
ATOM 1243 N N . PHE A 1 173 ? 12.519 1.199 1.424 1.00 89.31 173 PHE A N 1
ATOM 1244 C CA . PHE A 1 173 ? 11.465 1.484 0.454 1.00 89.31 173 PHE A CA 1
ATOM 1245 C C . PHE A 1 173 ? 11.398 0.432 -0.659 1.00 89.31 173 PHE A C 1
ATOM 1247 O O . PHE A 1 173 ? 10.324 -0.100 -0.929 1.00 89.31 173 PHE A O 1
ATOM 1254 N N . ALA A 1 174 ? 12.539 0.041 -1.235 1.00 89.56 174 ALA A N 1
ATOM 1255 C CA . ALA A 1 174 ? 12.585 -1.045 -2.217 1.00 89.56 174 ALA A CA 1
ATOM 1256 C C . ALA A 1 174 ? 12.031 -2.366 -1.642 1.00 89.56 174 ALA A C 1
ATOM 1258 O O . ALA A 1 174 ? 11.287 -3.080 -2.314 1.00 89.56 174 ALA A O 1
ATOM 1259 N N . ARG A 1 175 ? 12.334 -2.679 -0.374 1.00 89.19 175 ARG A N 1
ATOM 1260 C CA . ARG A 1 175 ? 11.765 -3.847 0.322 1.00 89.19 175 ARG A CA 1
ATOM 1261 C C . ARG A 1 175 ? 10.259 -3.728 0.529 1.00 89.19 175 ARG A C 1
ATOM 1263 O O . ARG A 1 175 ? 9.569 -4.724 0.350 1.00 89.19 175 ARG A O 1
ATOM 1270 N N . SER A 1 176 ? 9.755 -2.541 0.856 1.00 92.56 176 SER A N 1
ATOM 1271 C CA . SER A 1 176 ? 8.317 -2.284 0.955 1.00 92.56 176 SER A CA 1
ATOM 1272 C C . SER A 1 176 ? 7.614 -2.485 -0.389 1.00 92.56 176 SER A C 1
ATOM 1274 O O . SER A 1 176 ? 6.546 -3.081 -0.413 1.00 92.56 176 SER A O 1
ATOM 1276 N N . ILE A 1 177 ? 8.216 -2.071 -1.511 1.00 93.06 177 ILE A N 1
ATOM 1277 C CA . ILE A 1 177 ? 7.682 -2.343 -2.860 1.00 93.06 177 ILE A CA 1
ATOM 1278 C C . ILE A 1 177 ? 7.628 -3.849 -3.137 1.00 93.06 177 ILE A C 1
ATOM 1280 O O . ILE A 1 177 ? 6.600 -4.349 -3.582 1.00 93.06 177 ILE A O 1
ATOM 1284 N N . ARG A 1 178 ? 8.699 -4.588 -2.824 1.00 92.00 178 ARG A N 1
ATOM 1285 C CA . ARG A 1 178 ? 8.730 -6.051 -2.989 1.00 92.00 178 ARG A CA 1
ATOM 1286 C C . ARG A 1 178 ? 7.667 -6.753 -2.136 1.00 92.00 178 ARG A C 1
ATOM 1288 O O . ARG A 1 178 ? 6.903 -7.547 -2.670 1.00 92.00 178 ARG A O 1
ATOM 1295 N N . ALA A 1 179 ? 7.592 -6.443 -0.844 1.00 92.19 179 ALA A N 1
ATOM 1296 C CA . ALA A 1 179 ? 6.602 -7.037 0.056 1.00 92.19 179 ALA A CA 1
ATOM 1297 C C . ALA A 1 179 ? 5.164 -6.594 -0.285 1.00 92.19 179 ALA A C 1
ATOM 1299 O O . ALA A 1 179 ? 4.230 -7.372 -0.161 1.00 92.19 179 ALA A O 1
ATOM 1300 N N . GLY A 1 180 ? 4.974 -5.376 -0.796 1.00 94.44 180 GLY A N 1
ATOM 1301 C CA . GLY A 1 180 ? 3.681 -4.932 -1.314 1.00 94.44 180 GLY A CA 1
ATOM 1302 C C . GLY A 1 180 ? 3.249 -5.716 -2.555 1.00 94.44 180 GLY A C 1
ATOM 1303 O O . GLY A 1 180 ? 2.090 -6.110 -2.654 1.00 94.44 180 GLY A O 1
ATOM 1304 N N . LEU A 1 181 ? 4.176 -6.003 -3.477 1.00 94.31 181 LEU A N 1
ATOM 1305 C CA . LEU A 1 181 ? 3.903 -6.864 -4.632 1.00 94.31 181 LEU A CA 1
ATOM 1306 C C . LEU A 1 181 ? 3.527 -8.285 -4.196 1.00 94.31 181 LEU A C 1
ATOM 1308 O O . LEU A 1 181 ? 2.630 -8.879 -4.782 1.00 94.31 181 LEU A O 1
ATOM 1312 N N . GLU A 1 182 ? 4.175 -8.816 -3.162 1.00 92.94 182 GLU A N 1
ATOM 1313 C CA . GLU A 1 182 ? 3.804 -10.096 -2.556 1.00 92.94 182 GLU A CA 1
ATOM 1314 C C . GLU A 1 182 ? 2.362 -10.076 -2.034 1.00 92.94 182 GLU A C 1
ATOM 1316 O O . GLU A 1 182 ? 1.548 -10.876 -2.504 1.00 92.94 182 GLU A O 1
ATOM 1321 N N . THR A 1 183 ? 2.014 -9.117 -1.168 1.00 94.25 183 THR A N 1
ATOM 1322 C CA . THR A 1 183 ? 0.642 -8.949 -0.661 1.00 94.25 183 THR A CA 1
ATOM 1323 C C . THR A 1 183 ? -0.362 -8.831 -1.807 1.00 94.25 183 THR A C 1
ATOM 1325 O O . THR A 1 183 ? -1.378 -9.524 -1.808 1.00 94.25 183 THR A O 1
ATOM 1328 N N . ALA A 1 184 ? -0.072 -8.004 -2.814 1.00 94.88 184 ALA A N 1
ATOM 1329 C CA . ALA A 1 184 ? -0.939 -7.831 -3.976 1.00 94.88 184 ALA A CA 1
ATOM 1330 C C . ALA A 1 184 ? -1.139 -9.151 -4.733 1.00 94.88 184 ALA A C 1
ATOM 1332 O O . ALA A 1 184 ? -2.274 -9.583 -4.932 1.00 94.88 184 ALA A O 1
ATOM 1333 N N . SER A 1 185 ? -0.037 -9.829 -5.068 1.00 93.75 185 SER A N 1
ATOM 1334 C CA . SER A 1 185 ? -0.054 -11.086 -5.819 1.00 93.75 185 SER A CA 1
ATOM 1335 C C . SER A 1 185 ? -0.783 -12.217 -5.109 1.00 93.75 185 SER A C 1
ATOM 1337 O O . SER A 1 185 ? -1.407 -13.035 -5.771 1.00 93.75 185 SER A O 1
ATOM 1339 N N . SER A 1 186 ? -0.793 -12.216 -3.774 1.00 91.81 186 SER A N 1
ATOM 1340 C CA . SER A 1 186 ? -1.539 -13.195 -2.977 1.00 91.81 186 SER A CA 1
ATOM 1341 C C . SER A 1 186 ? -3.065 -13.032 -3.059 1.00 91.81 186 SER A C 1
ATOM 1343 O O . SER A 1 186 ? -3.805 -13.949 -2.700 1.00 91.81 186 SER A O 1
ATOM 1345 N N . SER A 1 187 ? -3.536 -11.868 -3.522 1.00 92.12 187 SER A N 1
ATOM 1346 C CA . SER A 1 187 ? -4.961 -11.540 -3.666 1.00 92.12 187 SER A CA 1
ATOM 1347 C C . SER A 1 187 ? -5.489 -11.682 -5.099 1.00 92.12 187 SER A C 1
ATOM 1349 O O . SER A 1 187 ? -6.704 -11.637 -5.311 1.00 92.12 187 SER A O 1
ATOM 1351 N N . TRP A 1 188 ? -4.593 -11.832 -6.077 1.00 93.62 188 TRP A N 1
ATOM 1352 C CA . TRP A 1 188 ? -4.935 -12.023 -7.486 1.00 93.62 188 TRP A CA 1
ATOM 1353 C C . TRP A 1 188 ? -5.380 -13.460 -7.756 1.00 93.62 188 TRP A C 1
ATOM 1355 O O . TRP A 1 188 ? -5.134 -14.365 -6.958 1.00 93.62 188 TRP A O 1
ATOM 1365 N N . ASP A 1 189 ? -6.054 -13.677 -8.885 1.00 95.19 189 ASP A N 1
ATOM 1366 C CA . ASP A 1 189 ? -6.229 -15.039 -9.387 1.00 95.19 189 ASP A CA 1
ATOM 1367 C C . ASP A 1 189 ? -4.954 -15.554 -10.081 1.00 95.19 189 ASP A C 1
ATOM 1369 O O . ASP A 1 189 ? -4.105 -14.772 -10.516 1.00 95.19 189 ASP A O 1
ATOM 1373 N N . ASP A 1 190 ? -4.818 -16.882 -10.168 1.00 94.50 190 ASP A N 1
ATOM 1374 C CA . ASP A 1 190 ? -3.628 -17.557 -10.705 1.00 94.50 190 ASP A CA 1
ATOM 1375 C C . ASP A 1 190 ? -3.242 -17.039 -12.112 1.00 94.50 190 ASP A C 1
ATOM 1377 O O . ASP A 1 190 ? -2.059 -16.898 -12.439 1.00 94.50 190 ASP A O 1
ATOM 1381 N N . ASP A 1 191 ? -4.233 -16.739 -12.963 1.00 95.75 191 ASP A N 1
ATOM 1382 C CA . ASP A 1 191 ? -4.005 -16.258 -14.331 1.00 95.75 191 ASP A CA 1
ATOM 1383 C C . ASP A 1 191 ? -3.501 -14.804 -14.330 1.00 95.75 191 ASP A C 1
ATOM 1385 O O . ASP A 1 191 ? -2.574 -14.476 -15.077 1.00 95.75 191 ASP A O 1
ATOM 1389 N N . GLU A 1 192 ? -4.073 -13.940 -13.488 1.00 95.38 192 GLU A N 1
ATOM 1390 C CA . GLU A 1 192 ? -3.638 -12.554 -13.297 1.00 95.38 192 GLU A CA 1
ATOM 1391 C C . GLU A 1 192 ? -2.205 -12.488 -12.756 1.00 95.38 192 GLU A C 1
ATOM 1393 O O . GLU A 1 192 ? -1.367 -11.791 -13.338 1.00 95.38 192 GLU A O 1
ATOM 1398 N N . ALA A 1 193 ? -1.881 -13.257 -11.713 1.00 94.75 193 ALA A N 1
ATOM 1399 C CA . ALA A 1 193 ? -0.534 -13.295 -11.145 1.00 94.75 193 ALA A CA 1
ATOM 1400 C C . ALA A 1 193 ? 0.506 -13.767 -12.166 1.00 94.75 193 ALA A C 1
ATOM 1402 O O . ALA A 1 193 ? 1.562 -13.140 -12.331 1.00 94.75 193 ALA A O 1
ATOM 1403 N N . ARG A 1 194 ? 0.187 -14.823 -12.922 1.00 95.38 194 ARG A N 1
ATOM 1404 C CA . ARG A 1 194 ? 1.069 -15.337 -13.971 1.00 95.38 194 ARG A CA 1
ATOM 1405 C C . ARG A 1 194 ? 1.249 -14.350 -15.121 1.00 95.38 194 ARG A C 1
ATOM 1407 O O . ARG A 1 194 ? 2.371 -14.191 -15.609 1.00 95.38 194 ARG A O 1
ATOM 1414 N N . ASP A 1 195 ? 0.187 -13.680 -15.566 1.00 96.44 195 ASP A N 1
ATOM 1415 C CA . ASP A 1 195 ? 0.295 -12.687 -16.638 1.00 96.44 195 ASP A CA 1
ATOM 1416 C C . ASP A 1 195 ? 1.117 -11.475 -16.195 1.00 96.44 195 ASP A C 1
ATOM 1418 O O . ASP A 1 195 ? 2.016 -11.037 -16.916 1.00 96.44 195 ASP A O 1
ATOM 1422 N N . TRP A 1 196 ? 0.890 -10.991 -14.972 1.00 95.56 196 TRP A N 1
ATOM 1423 C CA . TRP A 1 196 ? 1.645 -9.880 -14.403 1.00 95.56 196 TRP A CA 1
ATOM 1424 C C . TRP A 1 196 ? 3.138 -10.215 -14.303 1.00 95.56 196 TRP A C 1
ATOM 1426 O O . TRP A 1 196 ? 3.983 -9.439 -14.755 1.00 95.56 196 TRP A O 1
ATOM 1436 N N . GLY A 1 197 ? 3.477 -11.404 -13.791 1.00 94.31 197 GLY A N 1
ATOM 1437 C CA . GLY A 1 197 ? 4.859 -11.882 -13.706 1.00 94.31 197 GLY A CA 1
ATOM 1438 C C . GLY A 1 197 ? 5.532 -12.010 -15.075 1.00 94.31 197 GLY A C 1
ATOM 1439 O O . GLY A 1 197 ? 6.690 -11.618 -15.247 1.00 94.31 197 GLY A O 1
ATOM 1440 N N . ARG A 1 198 ? 4.796 -12.492 -16.080 1.00 95.00 198 ARG A N 1
ATOM 1441 C CA . ARG A 1 198 ? 5.281 -12.578 -17.463 1.00 95.00 198 ARG A CA 1
ATOM 1442 C C . ARG A 1 198 ? 5.563 -11.198 -18.043 1.00 95.00 198 ARG A C 1
ATOM 1444 O O . ARG A 1 198 ? 6.646 -10.979 -18.582 1.00 95.00 198 ARG A O 1
ATOM 1451 N N . LEU A 1 199 ? 4.639 -10.253 -17.880 1.00 93.94 199 LEU A N 1
ATOM 1452 C CA . LEU A 1 199 ? 4.807 -8.870 -18.329 1.00 93.94 199 LEU A CA 1
ATOM 1453 C C . LEU A 1 199 ? 5.960 -8.159 -17.603 1.00 93.94 199 LEU A C 1
ATOM 1455 O O . LEU A 1 199 ? 6.652 -7.350 -18.220 1.00 93.94 199 LEU A O 1
ATOM 1459 N N . LEU A 1 200 ? 6.212 -8.484 -16.330 1.00 92.62 200 LEU A N 1
ATOM 1460 C CA . LEU A 1 200 ? 7.371 -7.991 -15.578 1.00 92.62 200 LEU A CA 1
ATOM 1461 C C . LEU A 1 200 ? 8.681 -8.465 -16.212 1.00 92.62 200 LEU A C 1
ATOM 1463 O O . LEU A 1 200 ? 9.580 -7.662 -16.463 1.00 92.62 200 LEU A O 1
ATOM 1467 N N . ALA A 1 201 ? 8.787 -9.761 -16.508 1.00 90.38 201 ALA A N 1
ATOM 1468 C CA . ALA A 1 201 ? 9.954 -10.314 -17.183 1.00 90.38 201 ALA A CA 1
ATOM 1469 C C . ALA A 1 201 ? 10.130 -9.724 -18.589 1.00 90.38 201 ALA A C 1
ATOM 1471 O O . ALA A 1 201 ? 11.233 -9.300 -18.931 1.00 90.38 201 ALA A O 1
ATOM 1472 N N . GLU A 1 202 ? 9.053 -9.630 -19.375 1.00 88.81 202 GLU A N 1
ATOM 1473 C CA . GLU A 1 202 ? 9.061 -9.008 -20.704 1.00 88.81 202 GLU A CA 1
ATOM 1474 C C . GLU A 1 202 ? 9.526 -7.545 -20.654 1.00 88.81 202 GLU A C 1
ATOM 1476 O O . GLU A 1 202 ? 10.313 -7.117 -21.500 1.00 88.81 202 GLU A O 1
ATOM 1481 N N . ALA A 1 203 ? 9.068 -6.772 -19.666 1.00 87.12 203 ALA A N 1
ATOM 1482 C CA . ALA A 1 203 ? 9.490 -5.388 -19.481 1.00 87.12 203 ALA A CA 1
ATOM 1483 C C . ALA A 1 203 ? 10.990 -5.297 -19.163 1.00 87.12 203 ALA A C 1
ATOM 1485 O O . ALA A 1 203 ? 11.688 -4.486 -19.764 1.00 87.12 203 ALA A O 1
ATOM 1486 N N . ALA A 1 204 ? 11.507 -6.176 -18.302 1.00 84.44 204 ALA A N 1
ATOM 1487 C CA . ALA A 1 204 ? 12.910 -6.160 -17.891 1.00 84.44 204 ALA A CA 1
ATOM 1488 C C . ALA A 1 204 ? 13.910 -6.565 -18.988 1.00 84.44 204 ALA A C 1
ATOM 1490 O O . ALA A 1 204 ? 15.092 -6.231 -18.895 1.00 84.44 204 ALA A O 1
ATOM 1491 N N . VAL A 1 205 ? 13.470 -7.320 -20.001 1.00 78.69 205 VAL A N 1
ATOM 1492 C CA . VAL A 1 205 ? 14.338 -7.820 -21.085 1.00 78.69 205 VAL A CA 1
ATOM 1493 C C . VAL A 1 205 ? 14.281 -6.965 -22.352 1.00 78.69 205 VAL A C 1
ATOM 1495 O O . VAL A 1 205 ? 15.107 -7.165 -23.241 1.00 78.69 205 VAL A O 1
ATOM 1498 N N . ARG A 1 206 ? 13.347 -6.008 -22.464 1.00 73.75 206 ARG A N 1
ATOM 1499 C CA . ARG A 1 206 ? 13.198 -5.176 -23.670 1.00 73.75 206 ARG A CA 1
ATOM 1500 C C . ARG A 1 206 ? 14.427 -4.274 -23.889 1.00 73.75 206 ARG A C 1
ATOM 1502 O O . ARG A 1 206 ? 14.706 -3.400 -23.069 1.00 73.75 206 ARG A O 1
ATOM 1509 N N . PRO A 1 207 ? 15.157 -4.416 -25.014 1.00 51.72 207 PRO A N 1
ATOM 1510 C CA . PRO A 1 207 ? 16.297 -3.557 -25.306 1.00 51.72 207 PRO A CA 1
ATOM 1511 C C . PRO A 1 207 ? 15.841 -2.143 -25.693 1.00 51.72 207 PRO A C 1
ATOM 1513 O O . PRO A 1 207 ? 15.093 -1.969 -26.652 1.00 51.72 207 PRO A O 1
ATOM 1516 N N . GLY A 1 208 ? 16.352 -1.129 -24.986 1.00 51.66 208 GLY A N 1
ATOM 1517 C CA . GLY A 1 208 ? 16.200 0.278 -25.370 1.00 51.66 208 GLY A CA 1
ATOM 1518 C C . GLY A 1 208 ? 14.768 0.799 -25.284 1.00 51.66 208 GLY A C 1
ATOM 1519 O O . GLY A 1 208 ? 14.291 1.428 -26.229 1.00 51.66 208 GLY A O 1
ATOM 1520 N N . PHE A 1 209 ? 14.080 0.537 -24.173 1.00 41.31 209 PHE A N 1
ATOM 1521 C CA . PHE A 1 209 ? 12.836 1.234 -23.891 1.00 41.31 209 PHE A CA 1
ATOM 1522 C C . PHE A 1 209 ? 13.137 2.733 -23.726 1.00 41.31 209 PHE A C 1
ATOM 1524 O O . PHE A 1 209 ? 13.774 3.155 -22.767 1.00 41.31 209 PHE A O 1
ATOM 1531 N N . ASP A 1 210 ? 12.730 3.526 -24.715 1.00 40.72 210 ASP A N 1
ATOM 1532 C CA . ASP A 1 210 ? 12.687 4.985 -24.640 1.00 40.72 210 ASP A CA 1
ATOM 1533 C C . ASP A 1 210 ? 11.430 5.350 -23.840 1.00 40.72 210 ASP A C 1
ATOM 1535 O O . ASP A 1 210 ? 10.422 5.792 -24.389 1.00 40.72 210 ASP A O 1
ATOM 1539 N N . SER A 1 211 ? 11.439 5.078 -22.533 1.00 39.25 211 SER A N 1
ATOM 1540 C CA . SER A 1 211 ? 10.340 5.407 -21.607 1.00 39.25 211 SER A CA 1
ATOM 1541 C C . SER A 1 211 ? 10.129 6.918 -21.471 1.00 39.25 211 SER A C 1
ATOM 1543 O O . SER A 1 211 ? 9.284 7.358 -20.696 1.00 39.25 211 SER A O 1
ATOM 1545 N N . GLY A 1 212 ? 10.942 7.749 -22.135 1.00 40.28 212 GLY A N 1
ATOM 1546 C CA . GLY A 1 212 ? 11.129 9.144 -21.742 1.00 40.28 212 GLY A CA 1
ATOM 1547 C C . GLY A 1 212 ? 11.729 9.287 -20.336 1.00 40.28 212 GLY A C 1
ATOM 1548 O O . GLY A 1 212 ? 11.927 10.409 -19.876 1.00 40.28 212 GLY A O 1
ATOM 1549 N N . SER A 1 213 ? 12.038 8.170 -19.670 1.00 42.88 213 SER A N 1
ATOM 1550 C CA . SER A 1 213 ? 12.739 8.094 -18.399 1.00 42.88 213 SER A CA 1
ATOM 1551 C C . SER A 1 213 ? 14.188 7.691 -18.679 1.00 42.88 213 SER A C 1
ATOM 1553 O O . SER A 1 213 ? 14.471 6.947 -19.617 1.00 42.88 213 SER A O 1
ATOM 1555 N N . ALA A 1 214 ? 15.136 8.244 -17.929 1.00 43.56 214 ALA A N 1
ATOM 1556 C CA . ALA A 1 214 ? 16.570 8.166 -18.224 1.00 43.56 214 ALA A CA 1
ATOM 1557 C C . ALA A 1 214 ? 17.204 6.769 -17.988 1.00 43.56 214 ALA A C 1
ATOM 1559 O O . ALA A 1 214 ? 18.416 6.675 -17.786 1.00 43.56 214 ALA A O 1
ATOM 1560 N N . TYR A 1 215 ? 16.412 5.693 -17.978 1.00 50.59 215 TYR A N 1
ATOM 1561 C CA . TYR A 1 215 ? 16.756 4.408 -17.363 1.00 50.59 215 TYR A CA 1
ATOM 1562 C C . TYR A 1 215 ? 16.860 3.292 -18.416 1.00 50.59 215 TYR A C 1
ATOM 1564 O O . TYR A 1 215 ? 15.897 2.593 -18.717 1.00 50.59 215 TYR A O 1
ATOM 1572 N N . GLU A 1 216 ? 18.047 3.128 -19.012 1.00 45.41 216 GLU A N 1
ATOM 1573 C CA . GLU A 1 216 ? 18.318 2.077 -20.005 1.00 45.41 216 GLU A CA 1
ATOM 1574 C C . GLU A 1 216 ? 18.451 0.674 -19.357 1.00 45.41 216 GLU A C 1
ATOM 1576 O O . GLU A 1 216 ? 18.956 0.524 -18.245 1.00 45.41 216 GLU A O 1
ATOM 1581 N N . GLY A 1 217 ? 18.052 -0.377 -20.091 1.00 46.72 217 GLY A N 1
ATOM 1582 C CA . GLY A 1 217 ? 17.788 -1.762 -19.637 1.00 46.72 217 GLY A CA 1
ATOM 1583 C C . GLY A 1 217 ? 18.890 -2.582 -18.930 1.00 46.72 217 GLY A C 1
ATOM 1584 O O . GLY A 1 217 ? 18.733 -3.789 -18.775 1.00 46.72 217 GLY A O 1
ATOM 1585 N N . THR A 1 218 ? 19.995 -1.984 -18.473 1.00 52.75 218 THR A N 1
ATOM 1586 C CA . THR A 1 218 ? 20.926 -2.639 -17.525 1.00 52.75 218 THR A CA 1
ATOM 1587 C C . THR A 1 218 ? 20.380 -2.614 -16.091 1.00 52.75 218 THR A C 1
ATOM 1589 O O . THR A 1 218 ? 20.587 -3.572 -15.348 1.00 52.75 218 THR A O 1
ATOM 1592 N N . ASP A 1 219 ? 19.630 -1.572 -15.719 1.00 66.81 219 ASP A N 1
ATOM 1593 C CA . ASP A 1 219 ? 19.095 -1.413 -14.359 1.00 66.81 219 ASP A CA 1
ATOM 1594 C C . ASP A 1 219 ? 17.818 -2.246 -14.133 1.00 66.81 219 ASP A C 1
ATOM 1596 O O . ASP A 1 219 ? 17.574 -2.742 -13.033 1.00 66.81 219 ASP A O 1
ATOM 1600 N N . GLN A 1 220 ? 17.043 -2.503 -15.192 1.00 75.38 220 GLN A N 1
ATOM 1601 C CA . GLN A 1 220 ? 15.790 -3.265 -15.116 1.00 75.38 220 GLN A CA 1
ATOM 1602 C C . GLN A 1 220 ? 16.007 -4.766 -14.856 1.00 75.38 220 GLN A C 1
ATOM 1604 O O . GLN A 1 220 ? 15.241 -5.380 -14.116 1.00 75.38 220 GLN A O 1
ATOM 1609 N N . GLY A 1 221 ? 17.080 -5.368 -15.384 1.00 75.81 221 GLY A N 1
ATOM 1610 C CA . GLY A 1 221 ? 17.437 -6.759 -15.070 1.00 75.81 221 GLY A CA 1
ATOM 1611 C C . GLY A 1 221 ? 17.845 -6.959 -13.603 1.00 75.81 221 GLY A C 1
ATOM 1612 O O . GLY A 1 221 ? 17.561 -8.003 -13.004 1.00 75.81 221 GLY A O 1
ATOM 1613 N N . LEU A 1 222 ? 18.472 -5.945 -12.997 1.00 76.44 222 LEU A N 1
ATOM 1614 C CA . LEU A 1 222 ? 18.816 -5.930 -11.573 1.00 76.44 222 LEU A CA 1
ATOM 1615 C C . LEU A 1 222 ? 17.567 -5.721 -10.708 1.00 76.44 222 LEU A C 1
ATOM 1617 O O . LEU A 1 222 ? 17.378 -6.454 -9.738 1.00 76.44 222 LEU A O 1
ATOM 1621 N N . ALA A 1 223 ? 16.681 -4.804 -11.107 1.00 82.88 223 ALA A N 1
ATOM 1622 C CA . ALA A 1 223 ? 15.381 -4.604 -10.471 1.00 82.88 223 ALA A CA 1
ATOM 1623 C C . ALA A 1 223 ? 14.536 -5.887 -10.478 1.00 82.88 223 ALA A C 1
ATOM 1625 O O . ALA A 1 223 ? 14.048 -6.305 -9.429 1.00 82.88 223 ALA A O 1
ATOM 1626 N N . LEU A 1 224 ? 14.445 -6.572 -11.625 1.00 86.81 224 LEU A N 1
ATOM 1627 C CA . LEU A 1 224 ? 13.775 -7.869 -11.726 1.00 86.81 224 LEU A CA 1
ATOM 1628 C C . LEU A 1 224 ? 14.413 -8.904 -10.797 1.00 86.81 224 LEU A C 1
ATOM 1630 O O . LEU A 1 224 ? 13.705 -9.657 -10.143 1.00 86.81 224 LEU A O 1
ATOM 1634 N N . SER A 1 225 ? 15.745 -8.951 -10.727 1.00 81.12 225 SER A N 1
ATOM 1635 C CA . SER A 1 225 ? 16.443 -9.911 -9.863 1.00 81.12 225 SER A CA 1
ATOM 1636 C C . SER A 1 225 ? 16.162 -9.661 -8.380 1.00 81.12 225 SER A C 1
ATOM 1638 O O . SER A 1 225 ? 16.008 -10.619 -7.631 1.00 81.12 225 SER A O 1
ATOM 1640 N N . PHE A 1 226 ? 16.059 -8.397 -7.964 1.00 83.06 226 PHE A N 1
ATOM 1641 C CA . PHE A 1 226 ? 15.676 -8.031 -6.601 1.00 83.06 226 PHE A CA 1
ATOM 1642 C C . PHE A 1 226 ? 14.220 -8.398 -6.284 1.00 83.06 226 PHE A C 1
ATOM 1644 O O . PHE A 1 226 ? 13.949 -8.939 -5.212 1.00 83.06 226 PHE A O 1
ATOM 1651 N N . LEU A 1 227 ? 13.298 -8.130 -7.214 1.00 86.75 227 LEU A N 1
ATOM 1652 C CA . LEU A 1 227 ? 11.877 -8.462 -7.070 1.00 86.75 227 LEU A CA 1
ATOM 1653 C C . LEU A 1 227 ? 11.624 -9.974 -7.104 1.00 86.75 227 LEU A C 1
ATOM 1655 O O . LEU A 1 227 ? 10.733 -10.449 -6.424 1.00 86.75 227 LEU A O 1
ATOM 1659 N N . ALA A 1 228 ? 12.403 -10.735 -7.872 1.00 82.31 228 ALA A N 1
ATOM 1660 C CA . ALA A 1 228 ? 12.232 -12.181 -8.018 1.00 82.31 228 ALA A CA 1
ATOM 1661 C C . ALA A 1 228 ? 12.962 -13.007 -6.946 1.00 82.31 228 ALA A C 1
ATOM 1663 O O . ALA A 1 228 ? 12.913 -14.238 -6.984 1.00 82.31 228 ALA A O 1
ATOM 1664 N N . ASP A 1 229 ? 13.690 -12.366 -6.030 1.00 78.38 229 ASP A N 1
ATOM 1665 C CA . ASP A 1 229 ? 14.400 -13.078 -4.975 1.00 78.38 229 ASP A CA 1
ATOM 1666 C C . ASP A 1 229 ? 13.408 -13.803 -4.027 1.00 78.38 229 ASP A C 1
ATOM 1668 O O . ASP A 1 229 ? 12.307 -13.335 -3.728 1.00 78.38 229 ASP A O 1
ATOM 1672 N N . LEU A 1 230 ? 13.774 -15.014 -3.606 1.00 54.84 230 LEU A N 1
ATOM 1673 C CA . LEU A 1 230 ? 12.867 -16.162 -3.411 1.00 54.84 230 LEU A CA 1
ATOM 1674 C C . LEU A 1 230 ? 12.341 -16.343 -1.973 1.00 54.84 230 LEU A C 1
ATOM 1676 O O . LEU A 1 230 ? 12.395 -17.440 -1.420 1.00 54.84 230 LEU A O 1
ATOM 1680 N N . GLY A 1 231 ? 11.851 -15.273 -1.355 1.00 53.03 231 GLY A N 1
ATOM 1681 C CA . GLY A 1 231 ? 11.312 -15.329 0.008 1.00 53.03 231 GLY A CA 1
ATOM 1682 C C . GLY A 1 231 ? 9.905 -15.907 0.075 1.00 53.03 231 GLY A C 1
ATOM 1683 O O . GLY A 1 231 ? 9.723 -17.029 0.534 1.00 53.03 231 GLY A O 1
ATOM 1684 N N . ASP A 1 232 ? 8.926 -15.141 -0.404 1.00 62.44 232 ASP A N 1
ATOM 1685 C CA . ASP A 1 232 ? 7.529 -15.358 -0.018 1.00 62.44 232 ASP A CA 1
ATOM 1686 C C . ASP A 1 232 ? 6.518 -14.984 -1.137 1.00 62.44 232 ASP A C 1
ATOM 1688 O O . ASP A 1 232 ? 5.315 -14.951 -0.911 1.00 62.44 232 ASP A O 1
ATOM 1692 N N . HIS A 1 233 ? 6.982 -14.753 -2.376 1.00 72.25 233 HIS A N 1
ATOM 1693 C CA . HIS A 1 233 ? 6.102 -14.424 -3.509 1.00 72.25 233 HIS A CA 1
ATOM 1694 C C . HIS A 1 233 ? 5.132 -15.551 -3.879 1.00 72.25 233 HIS A C 1
ATOM 1696 O O . HIS A 1 233 ? 5.461 -16.738 -3.778 1.00 72.25 233 HIS A O 1
ATOM 1702 N N . ASP A 1 234 ? 3.972 -15.150 -4.407 1.00 81.81 234 ASP A N 1
ATOM 1703 C CA . ASP A 1 234 ? 3.003 -16.057 -5.006 1.00 81.81 234 ASP A CA 1
ATOM 1704 C C . ASP A 1 234 ? 3.644 -16.951 -6.093 1.00 81.81 234 ASP A C 1
ATOM 1706 O O . ASP A 1 234 ? 4.496 -16.525 -6.886 1.00 81.81 234 ASP A O 1
ATOM 1710 N N . ALA A 1 235 ? 3.258 -18.229 -6.107 1.00 87.44 235 ALA A N 1
ATOM 1711 C CA . ALA A 1 235 ? 3.877 -19.226 -6.974 1.00 87.44 235 ALA A CA 1
ATOM 1712 C C . ALA A 1 235 ? 3.565 -18.989 -8.460 1.00 87.44 235 ALA A C 1
ATOM 1714 O O . ALA A 1 235 ? 4.410 -19.285 -9.317 1.00 87.44 235 ALA A O 1
ATOM 1715 N N . ASP A 1 236 ? 2.390 -18.450 -8.773 1.00 92.31 236 ASP A N 1
ATOM 1716 C CA . ASP A 1 236 ? 1.966 -18.164 -10.138 1.00 92.31 236 ASP A CA 1
ATOM 1717 C C . ASP A 1 236 ? 2.634 -16.892 -10.662 1.00 92.31 236 ASP A C 1
ATOM 1719 O O . ASP A 1 236 ? 3.106 -16.890 -11.803 1.00 92.31 236 ASP A O 1
ATOM 1723 N N . LEU A 1 237 ? 2.845 -15.882 -9.808 1.00 91.88 237 LEU A N 1
ATOM 1724 C CA . LEU A 1 237 ? 3.698 -14.727 -10.127 1.00 91.88 237 LEU A CA 1
ATOM 1725 C C . LEU A 1 237 ? 5.113 -15.166 -10.537 1.00 91.88 237 LEU A C 1
ATOM 1727 O O . LEU A 1 237 ? 5.613 -14.783 -11.601 1.00 91.88 237 LEU A O 1
ATOM 1731 N N . LEU A 1 238 ? 5.763 -16.000 -9.718 1.00 91.44 238 LEU A N 1
ATOM 1732 C CA . LEU A 1 238 ? 7.109 -16.512 -10.009 1.00 91.44 238 LEU A CA 1
ATOM 1733 C C . LEU A 1 238 ? 7.136 -17.384 -11.270 1.00 91.44 238 LEU A C 1
ATOM 1735 O O . LEU A 1 238 ? 8.104 -17.337 -12.035 1.00 91.44 238 LEU A O 1
ATOM 1739 N N . THR A 1 239 ? 6.076 -18.159 -11.507 1.00 92.56 239 THR A N 1
ATOM 1740 C CA . THR A 1 239 ? 5.916 -18.951 -12.733 1.00 92.56 239 THR A CA 1
ATOM 1741 C C . THR A 1 239 ? 5.813 -18.044 -13.956 1.00 92.56 239 THR A C 1
ATOM 1743 O O . THR A 1 239 ? 6.505 -18.283 -14.943 1.00 92.56 239 THR A O 1
ATOM 1746 N N . GLY A 1 240 ? 5.032 -16.965 -13.878 1.00 93.25 240 GLY A N 1
ATOM 1747 C CA . GLY A 1 240 ? 4.935 -15.954 -14.928 1.00 93.25 240 GLY A CA 1
ATOM 1748 C C . GLY A 1 240 ? 6.284 -15.325 -15.264 1.00 93.25 240 GLY A C 1
ATOM 1749 O O . GLY A 1 240 ? 6.668 -15.259 -16.433 1.00 93.25 240 GLY A O 1
ATOM 1750 N N . ILE A 1 241 ? 7.046 -14.930 -14.238 1.00 92.50 241 ILE A N 1
ATOM 1751 C CA . ILE A 1 241 ? 8.405 -14.392 -14.411 1.00 92.50 241 ILE A CA 1
ATOM 1752 C C . ILE A 1 241 ? 9.305 -15.408 -15.126 1.00 92.50 241 ILE A C 1
ATOM 1754 O O . ILE A 1 241 ? 10.038 -15.047 -16.050 1.00 92.50 241 ILE A O 1
ATOM 1758 N N . ALA A 1 242 ? 9.263 -16.677 -14.712 1.00 90.50 242 ALA A N 1
ATOM 1759 C CA . ALA A 1 242 ? 10.064 -17.734 -15.320 1.00 90.50 242 ALA A CA 1
ATOM 1760 C C . ALA A 1 242 ? 9.696 -17.961 -16.795 1.00 90.50 242 ALA A C 1
ATOM 1762 O O . ALA A 1 242 ? 10.599 -18.023 -17.631 1.00 90.50 242 ALA A O 1
ATOM 1763 N N . ASP A 1 243 ? 8.400 -18.023 -17.111 1.00 91.56 243 ASP A N 1
ATOM 1764 C CA . ASP A 1 243 ? 7.895 -18.178 -18.479 1.00 91.56 243 ASP A CA 1
ATOM 1765 C C . ASP A 1 243 ? 8.343 -17.012 -19.375 1.00 91.56 243 ASP A C 1
ATOM 1767 O O . ASP A 1 243 ? 8.831 -17.234 -20.482 1.00 91.56 243 ASP A O 1
ATOM 1771 N N . GLY A 1 244 ? 8.250 -15.769 -18.889 1.00 90.69 244 GLY A N 1
ATOM 1772 C CA . GLY A 1 244 ? 8.658 -14.589 -19.659 1.00 90.69 244 GLY A CA 1
ATOM 1773 C C . GLY A 1 244 ? 10.163 -14.544 -19.959 1.00 90.69 244 GLY A C 1
ATOM 1774 O O . GLY A 1 244 ? 10.564 -14.190 -21.069 1.00 90.69 244 GLY A O 1
ATOM 1775 N N . ILE A 1 245 ? 11.013 -14.949 -19.006 1.00 88.19 245 ILE A N 1
ATOM 1776 C CA . ILE A 1 245 ? 12.468 -15.059 -19.231 1.00 88.19 245 ILE A CA 1
ATOM 1777 C C . ILE A 1 245 ? 12.778 -16.157 -20.258 1.00 88.19 245 ILE A C 1
ATOM 1779 O O . ILE A 1 245 ? 13.606 -15.958 -21.148 1.00 88.19 245 ILE A O 1
ATOM 1783 N N . ASP A 1 246 ? 12.130 -17.312 -20.131 1.00 88.38 246 ASP A N 1
ATOM 1784 C CA . ASP A 1 246 ? 12.304 -18.471 -21.012 1.00 88.38 246 ASP A CA 1
ATOM 1785 C C . ASP A 1 246 ? 11.840 -18.168 -22.450 1.00 88.38 246 ASP A C 1
ATOM 1787 O O . ASP A 1 246 ? 12.522 -18.521 -23.417 1.00 88.38 246 ASP A O 1
ATOM 1791 N N . ASP A 1 247 ? 10.750 -17.420 -22.621 1.00 88.56 247 ASP A N 1
ATOM 1792 C CA . ASP A 1 247 ? 10.304 -16.953 -23.936 1.00 88.56 247 ASP A CA 1
ATOM 1793 C C . ASP A 1 247 ? 11.290 -15.966 -24.576 1.00 88.56 247 ASP A C 1
ATOM 1795 O O . ASP A 1 247 ? 11.621 -16.120 -25.758 1.00 88.56 247 ASP A O 1
ATOM 1799 N N . ALA A 1 248 ? 11.838 -15.024 -23.802 1.00 85.06 248 ALA A N 1
ATOM 1800 C CA . ALA A 1 248 ? 12.876 -14.105 -24.275 1.00 85.06 248 ALA A CA 1
ATOM 1801 C C . ALA A 1 248 ? 14.182 -14.829 -24.654 1.00 85.06 248 ALA A C 1
ATOM 1803 O O . ALA A 1 248 ? 14.891 -14.425 -25.584 1.00 85.06 248 ALA A O 1
ATOM 1804 N N . GLU A 1 249 ? 14.518 -15.919 -23.955 1.00 83.19 249 GLU A N 1
ATOM 1805 C CA . GLU A 1 249 ? 15.670 -16.760 -24.291 1.00 83.19 249 GLU A CA 1
ATOM 1806 C C . GLU A 1 249 ? 15.465 -17.465 -25.635 1.00 83.19 249 GLU A C 1
ATOM 1808 O O . GLU A 1 249 ? 16.361 -17.465 -26.486 1.00 83.19 249 GLU A O 1
ATOM 1813 N N . ARG A 1 250 ? 14.273 -18.026 -25.862 1.00 85.56 250 ARG A N 1
ATOM 1814 C CA . ARG A 1 250 ? 13.927 -18.707 -27.119 1.00 85.56 250 ARG A CA 1
ATOM 1815 C C . ARG A 1 250 ? 13.867 -17.764 -28.311 1.00 85.56 250 ARG A C 1
ATOM 1817 O O . ARG A 1 250 ? 14.246 -18.173 -29.411 1.00 85.56 250 ARG A O 1
ATOM 1824 N N . SER A 1 251 ? 13.362 -16.546 -28.121 1.00 84.19 251 SER A N 1
ATOM 1825 C CA . SER A 1 251 ? 13.266 -15.546 -29.188 1.00 84.19 251 SER A CA 1
ATOM 1826 C C . SER A 1 251 ? 14.615 -14.897 -29.513 1.00 84.19 251 SER A C 1
ATOM 1828 O O . SER A 1 251 ? 14.786 -14.365 -30.611 1.00 84.19 251 SER A O 1
ATOM 1830 N N . GLY A 1 252 ? 15.596 -15.007 -28.610 1.00 77.31 252 GLY A N 1
ATOM 1831 C CA . GLY A 1 252 ? 16.898 -14.357 -28.737 1.00 77.31 252 GLY A CA 1
ATOM 1832 C C . GLY A 1 252 ? 16.874 -12.876 -28.354 1.00 77.31 252 GLY A C 1
ATOM 1833 O O . GLY A 1 252 ? 17.806 -12.155 -28.712 1.00 77.31 252 GLY A O 1
ATOM 1834 N N . ASP A 1 253 ? 15.837 -12.438 -27.636 1.00 77.62 253 ASP A N 1
ATOM 1835 C CA . ASP A 1 253 ? 15.655 -11.052 -27.191 1.00 77.62 253 ASP A CA 1
ATOM 1836 C C . ASP A 1 253 ? 16.356 -10.756 -25.858 1.00 77.62 253 ASP A C 1
ATOM 1838 O O . ASP A 1 253 ? 16.442 -9.597 -25.455 1.00 77.62 253 ASP A O 1
ATOM 1842 N N . LEU A 1 254 ? 16.905 -11.776 -25.183 1.00 71.81 254 LEU A N 1
ATOM 1843 C CA . LEU A 1 254 ? 17.671 -11.572 -23.955 1.00 71.81 254 LEU A CA 1
ATOM 1844 C C . LEU A 1 254 ? 18.877 -10.640 -24.186 1.00 71.81 254 LEU A C 1
ATOM 1846 O O . LEU A 1 254 ? 19.757 -10.951 -25.002 1.00 71.81 254 LEU A O 1
ATOM 1850 N N . PRO A 1 255 ? 18.994 -9.543 -23.413 1.00 68.06 255 PRO A N 1
ATOM 1851 C CA . PRO A 1 255 ? 20.143 -8.655 -23.487 1.00 68.06 255 PRO A CA 1
ATOM 1852 C C . PRO A 1 255 ? 21.464 -9.395 -23.245 1.00 68.06 255 PRO A C 1
ATOM 1854 O O . PRO A 1 255 ? 21.578 -10.266 -22.374 1.00 68.06 255 PRO A O 1
ATOM 1857 N N . GLN A 1 256 ? 22.513 -9.018 -23.987 1.00 63.12 256 GLN A N 1
ATOM 1858 C CA . GLN A 1 256 ? 23.845 -9.578 -23.756 1.00 63.12 256 GLN A CA 1
ATOM 1859 C C . GLN A 1 256 ? 24.298 -9.296 -22.319 1.00 63.12 256 GLN A C 1
ATOM 1861 O O . GLN A 1 256 ? 24.415 -8.148 -21.904 1.00 63.12 256 GLN A O 1
ATOM 1866 N N . GLY A 1 257 ? 24.600 -10.359 -21.572 1.00 61.56 257 GLY A N 1
ATOM 1867 C CA . GLY A 1 257 ? 25.039 -10.249 -20.184 1.00 61.56 257 GLY A CA 1
ATOM 1868 C C . GLY A 1 257 ? 23.917 -10.241 -19.144 1.00 61.56 257 GLY A C 1
ATOM 1869 O O . GLY A 1 257 ? 24.254 -10.137 -17.969 1.00 61.56 257 GLY A O 1
ATOM 1870 N N . PHE A 1 258 ? 22.647 -10.443 -19.522 1.00 66.12 258 PHE A N 1
ATOM 1871 C CA . PHE A 1 258 ? 21.519 -10.611 -18.587 1.00 66.12 258 PHE A CA 1
ATOM 1872 C C . PHE A 1 258 ? 21.841 -11.609 -17.457 1.00 66.12 258 PHE A C 1
ATOM 1874 O O . PHE A 1 258 ? 21.748 -11.300 -16.272 1.00 66.12 258 PHE A O 1
ATOM 1881 N N . TRP A 1 259 ? 22.372 -12.783 -17.814 1.00 63.28 259 TRP A N 1
ATOM 1882 C CA . TRP A 1 259 ? 22.798 -13.789 -16.835 1.00 63.28 259 TRP A CA 1
ATOM 1883 C C . TRP A 1 259 ? 24.051 -13.393 -16.034 1.00 63.28 259 TRP A C 1
ATOM 1885 O O . TRP A 1 259 ? 24.195 -13.791 -14.880 1.00 63.28 259 TRP A O 1
ATOM 1895 N N . ASN A 1 260 ? 24.939 -12.571 -16.605 1.00 57.22 260 ASN A N 1
ATOM 1896 C CA . ASN A 1 260 ? 26.151 -12.089 -15.928 1.00 57.22 260 ASN A CA 1
ATOM 1897 C C . ASN A 1 260 ? 25.849 -10.967 -14.916 1.00 57.22 260 ASN A C 1
ATOM 1899 O O . ASN A 1 260 ? 26.629 -10.745 -13.987 1.00 57.22 260 ASN A O 1
ATOM 1903 N N . GLN A 1 261 ? 24.724 -10.264 -15.068 1.00 55.12 261 GLN A N 1
ATOM 1904 C CA . GLN A 1 261 ? 24.269 -9.242 -14.123 1.00 55.12 261 GLN A CA 1
ATOM 1905 C C . GLN A 1 261 ? 23.858 -9.870 -12.787 1.00 55.12 261 GLN A C 1
ATOM 1907 O O . GLN A 1 261 ? 24.266 -9.360 -11.746 1.00 55.12 261 GLN A O 1
ATOM 1912 N N . ARG A 1 262 ? 23.213 -11.048 -12.798 1.00 49.72 262 ARG A N 1
ATOM 1913 C CA . ARG A 1 262 ? 22.912 -11.815 -11.571 1.00 49.72 262 ARG A CA 1
ATOM 1914 C C . ARG A 1 262 ? 24.162 -12.143 -10.750 1.00 49.72 262 ARG A C 1
ATOM 1916 O O . ARG A 1 262 ? 24.135 -12.075 -9.528 1.00 49.72 262 ARG A O 1
ATOM 1923 N N . SER A 1 263 ? 25.284 -12.441 -11.409 1.00 38.38 263 SER A N 1
ATOM 1924 C CA . SER A 1 263 ? 26.569 -12.678 -10.732 1.00 38.38 263 SER A CA 1
ATOM 1925 C C . SER A 1 263 ? 27.276 -11.407 -10.237 1.00 38.38 263 SER A C 1
ATOM 1927 O O . SER A 1 263 ? 28.117 -11.502 -9.345 1.00 38.38 263 SER A O 1
ATOM 1929 N N . ASN A 1 264 ? 26.948 -10.228 -10.780 1.00 36.03 264 ASN A N 1
ATOM 1930 C CA . ASN A 1 264 ? 27.542 -8.941 -10.386 1.00 36.03 264 ASN A CA 1
ATOM 1931 C C . ASN A 1 264 ? 26.769 -8.213 -9.273 1.00 36.03 264 ASN A C 1
ATOM 1933 O O . ASN A 1 264 ? 27.350 -7.333 -8.638 1.00 36.03 264 ASN A O 1
ATOM 1937 N N . ILE A 1 265 ? 25.515 -8.594 -8.991 1.00 43.28 265 ILE A N 1
ATOM 1938 C CA . ILE A 1 265 ? 24.758 -8.143 -7.803 1.00 43.28 265 ILE A CA 1
ATOM 1939 C C . ILE A 1 265 ? 25.580 -8.395 -6.530 1.00 43.28 265 ILE A C 1
ATOM 1941 O O . ILE A 1 265 ? 25.710 -7.528 -5.675 1.00 43.28 265 ILE A O 1
ATOM 1945 N N . ALA A 1 266 ? 26.302 -9.515 -6.492 1.00 35.00 266 ALA A N 1
ATOM 1946 C CA . ALA A 1 266 ? 27.216 -9.853 -5.413 1.00 35.00 266 ALA A CA 1
ATOM 1947 C C . ALA A 1 266 ? 28.505 -8.997 -5.341 1.00 35.00 266 ALA A C 1
ATOM 1949 O O . ALA A 1 266 ? 29.352 -9.330 -4.517 1.00 35.00 266 ALA A O 1
ATOM 1950 N N . MET A 1 267 ? 28.712 -7.958 -6.178 1.00 32.72 267 MET A N 1
ATOM 1951 C CA . MET A 1 267 ? 29.980 -7.193 -6.291 1.00 32.72 267 MET A CA 1
ATOM 1952 C C . MET A 1 267 ? 29.890 -5.644 -6.404 1.00 32.72 267 MET A C 1
ATOM 1954 O O . MET A 1 267 ? 30.925 -5.000 -6.587 1.00 32.72 267 MET A O 1
ATOM 1958 N N . SER A 1 268 ? 28.720 -5.004 -6.271 1.00 39.69 268 SER A N 1
ATOM 1959 C CA . SER A 1 268 ? 28.561 -3.534 -6.407 1.00 39.69 268 SER A CA 1
ATOM 1960 C C . SER A 1 268 ? 28.011 -2.890 -5.130 1.00 39.69 268 SER A C 1
ATOM 1962 O O . SER A 1 268 ? 27.061 -3.395 -4.573 1.00 39.69 268 SER A O 1
ATOM 1964 N N . ALA A 1 269 ? 28.573 -1.776 -4.647 1.00 39.22 269 ALA A N 1
ATOM 1965 C CA . ALA A 1 269 ? 28.374 -1.248 -3.283 1.00 39.22 269 ALA A CA 1
ATOM 1966 C C . ALA A 1 269 ? 26.923 -0.954 -2.830 1.00 39.22 269 ALA A C 1
ATOM 1968 O O . ALA A 1 269 ? 26.682 -0.961 -1.626 1.00 39.22 269 ALA A O 1
ATOM 1969 N N . LEU A 1 270 ? 25.967 -0.747 -3.743 1.00 43.66 270 LEU A N 1
ATOM 1970 C CA . LEU A 1 270 ? 24.535 -0.654 -3.404 1.00 43.66 270 LEU A CA 1
ATOM 1971 C C . LEU A 1 270 ? 23.826 -2.008 -3.543 1.00 43.66 270 LEU A C 1
ATOM 1973 O O . LEU A 1 270 ? 23.082 -2.403 -2.655 1.00 43.66 270 LEU A O 1
ATOM 1977 N N . TRP A 1 271 ? 24.182 -2.794 -4.560 1.00 48.47 271 TRP A N 1
ATOM 1978 C CA . TRP A 1 271 ? 23.758 -4.192 -4.729 1.00 48.47 271 TRP A CA 1
ATOM 1979 C C . TRP A 1 271 ? 24.379 -5.166 -3.713 1.00 48.47 271 TRP A C 1
ATOM 1981 O O . TRP A 1 271 ? 23.875 -6.256 -3.513 1.00 48.47 271 TRP A O 1
ATOM 1991 N N . HIS A 1 272 ? 25.420 -4.740 -3.003 1.00 42.22 272 HIS A N 1
ATOM 1992 C CA . HIS A 1 272 ? 26.053 -5.413 -1.875 1.00 42.22 272 HIS A CA 1
ATOM 1993 C C . HIS A 1 272 ? 25.275 -5.244 -0.565 1.00 42.22 272 HIS A C 1
ATOM 1995 O O . HIS A 1 272 ? 25.561 -5.953 0.400 1.00 42.22 272 HIS A O 1
ATOM 2001 N N . ALA A 1 273 ? 24.348 -4.280 -0.503 1.00 40.22 273 ALA A N 1
ATOM 2002 C CA . ALA A 1 273 ? 23.465 -4.059 0.642 1.00 40.22 273 ALA A CA 1
ATOM 2003 C C . ALA A 1 273 ? 22.118 -4.799 0.499 1.00 40.22 273 ALA A C 1
ATOM 2005 O O . ALA A 1 273 ? 21.411 -4.989 1.492 1.00 40.22 273 ALA A O 1
ATOM 2006 N N . PHE A 1 274 ? 21.784 -5.241 -0.716 1.00 42.62 274 PHE A N 1
ATOM 2007 C CA . PHE A 1 274 ? 20.723 -6.201 -0.995 1.00 42.62 274 PHE A CA 1
ATOM 2008 C C . PHE A 1 274 ? 21.332 -7.614 -0.865 1.00 42.62 274 PHE A C 1
ATOM 2010 O O . PHE A 1 274 ? 22.189 -7.952 -1.678 1.00 42.62 274 PHE A O 1
ATOM 2017 N N . PRO A 1 275 ? 21.030 -8.383 0.201 1.00 39.47 275 PRO A N 1
ATOM 2018 C CA . PRO A 1 275 ? 21.533 -9.751 0.335 1.00 39.47 275 PRO A CA 1
ATOM 2019 C C . PRO A 1 275 ? 21.070 -10.654 -0.812 1.00 39.47 275 PRO A C 1
ATOM 2021 O O . PRO A 1 275 ? 19.969 -10.394 -1.345 1.00 39.47 275 PRO A O 1
#

Radius of gyration: 22.21 Å; Cα contacts (8 Å, |Δi|>4): 379; chains: 1; bounding box: 53×47×68 Å

Mean predicted aligned error: 8.44 Å

Solvent-accessible surface area (backbone atoms only — not comparable to full-atom values): 14456 Å² total; per-residue (Å²): 107,37,84,45,77,44,43,48,67,62,45,50,52,49,23,52,52,35,46,53,50,31,53,51,52,49,55,53,52,50,54,51,51,56,51,29,57,76,68,77,46,87,69,77,83,51,58,64,54,56,54,54,35,50,56,35,46,56,51,22,49,37,43,45,38,49,42,53,33,46,43,67,78,43,52,91,42,84,59,48,74,77,62,56,69,44,72,49,76,28,68,45,100,44,52,66,42,35,29,29,49,31,14,35,50,53,26,57,59,47,70,68,55,78,43,51,62,82,41,52,64,55,44,54,53,50,35,58,51,40,70,72,40,37,88,34,46,57,25,20,35,28,19,47,61,64,31,34,45,56,44,48,30,50,41,40,30,27,57,58,44,84,83,56,64,58,64,86,56,35,51,59,33,49,50,44,54,43,50,18,46,26,38,18,40,67,71,47,54,65,68,57,20,19,50,47,19,21,48,29,30,47,50,28,38,44,80,70,58,81,74,88,52,98,66,57,46,73,44,26,48,51,25,48,52,64,63,65,53,88,78,78,63,37,70,39,27,55,46,13,29,51,51,24,48,53,52,28,56,74,72,64,53,53,52,92,55,60,76,56,48,68,66,44,37,79,73,35,88,59,43,57,72,53,129

Nearest PDB structures (foldseek):
  8btq-assembly1_A-2  TM=2.026E-01  e=3.858E+00  Homo sapiens
  4i1a-assembly3_B  TM=1.692E-01  e=5.282E+00  Bacillus subtilis subsp. subtilis str. 168

Sequence (275 aa):
MTLVSIDVPAARGAATAITDLATRAESQSDAVRDAASRADESVPQLSPVFGFVSDLRERAEGLSARVDLAIVVNGGDEGALSGGPVTFEVPTDTTDAVKVELGTQIANSAQTLDGSESDRELIEDLNARMARWLDDEAVMSALSGELGPEGTLNVIAAVGQSGYGDPETTLPFARSIRAGLETASSSWDDDEARDWGRLLAEAAVRPGFDSGSAYEGTDQGLALSFLADLGDHDADLLTGIADGIDDAERSGDLPQGFWNQRSNIAMSALWHAFP